Protein AF-A0A937B5C7-F1 (afdb_monomer)

Solvent-accessible surface area (backbone atoms only — not comparable to full-atom values): 21256 Å² total; per-residue (Å²): 144,82,76,69,64,62,59,53,51,53,53,52,55,58,64,66,63,62,61,90,69,73,54,65,64,43,77,50,73,50,78,43,57,7,37,46,96,74,21,44,64,7,34,42,47,63,47,83,43,60,65,45,78,67,74,47,40,44,30,28,30,52,49,101,84,48,77,37,84,72,47,59,55,84,55,50,66,62,29,49,62,31,42,37,34,40,41,38,35,30,70,83,75,50,72,42,72,55,72,48,76,34,42,62,33,78,52,85,63,60,71,46,75,48,77,59,88,49,96,82,64,38,27,35,45,39,54,47,61,87,87,77,68,82,62,47,40,46,36,24,43,79,80,73,46,76,49,94,61,70,50,67,48,54,65,79,31,67,63,42,48,33,38,39,39,39,37,40,103,88,41,79,51,76,49,84,44,72,43,66,78,69,71,70,55,69,51,79,50,79,45,78,61,87,69,98,56,93,92,64,94,74,47,50,43,50,66,53,81,54,63,98,62,97,77,89,82,85,84,87,83,82,90,82,89,88,87,88,85,81,83,87,84,79,81,54,77,62,60,76,83,56,55,72,69,46,69,78,62,89,64,86,83,76,87,76,82,82,79,77,72,77,66,62,52,43,79,74,49,67,40,59,68,64,26,70,45,55,36,35,37,35,35,38,27,75,51,72,48,75,37,47,39,36,34,22,43,85,87,68,49,76,78,46,75,49,81,42,81,43,55,57,42,77,42,79,46,78,47,80,40,76,91,53,79,64,43,58,34,34,42,36,38,42,45,96,85,68,51,77,46,76,44,83,42,37,36,92

pLDDT: mean 70.76, std 23.2, range [26.53, 97.94]

Structure (mmCIF, N/CA/C/O backbone):
data_AF-A0A937B5C7-F1
#
_entry.id   AF-A0A937B5C7-F1
#
loop_
_atom_site.group_PDB
_atom_site.id
_atom_site.type_symbol
_atom_site.label_atom_id
_atom_site.label_alt_id
_atom_site.label_comp_id
_atom_site.label_asym_id
_atom_site.label_entity_id
_atom_site.label_seq_id
_atom_site.pdbx_PDB_ins_code
_atom_site.Cartn_x
_atom_site.Cartn_y
_atom_site.Cartn_z
_atom_site.occupancy
_atom_site.B_iso_or_equiv
_atom_site.auth_seq_id
_atom_site.auth_comp_id
_atom_site.auth_asym_id
_atom_site.auth_atom_id
_atom_site.pdbx_PDB_model_num
ATOM 1 N N . MET A 1 1 ? 70.754 39.084 -28.722 1.00 49.34 1 MET A N 1
ATOM 2 C CA . MET A 1 1 ? 70.245 37.740 -28.374 1.00 49.34 1 MET A CA 1
ATOM 3 C C . MET A 1 1 ? 69.063 37.908 -27.424 1.00 49.34 1 MET A C 1
ATOM 5 O O . MET A 1 1 ? 69.194 37.591 -26.256 1.00 49.34 1 MET A O 1
ATOM 9 N N . GLU A 1 2 ? 67.939 38.467 -27.886 1.00 49.56 2 GLU A N 1
ATOM 10 C CA . GLU A 1 2 ? 66.859 38.856 -26.951 1.00 49.56 2 GLU A CA 1
ATOM 11 C C . GLU A 1 2 ? 65.429 38.732 -27.502 1.00 49.56 2 GLU A C 1
ATOM 13 O O . GLU A 1 2 ? 64.492 39.105 -26.817 1.00 49.56 2 GLU A O 1
ATOM 18 N N . ASN A 1 3 ? 65.222 38.142 -28.688 1.00 49.41 3 ASN A N 1
ATOM 19 C CA . ASN A 1 3 ? 63.877 38.028 -29.285 1.00 49.41 3 ASN A CA 1
ATOM 20 C C . ASN A 1 3 ? 63.331 36.597 -29.425 1.00 49.41 3 ASN A C 1
ATOM 22 O O . ASN A 1 3 ? 62.228 36.425 -29.932 1.00 49.41 3 ASN A O 1
ATOM 26 N N . ASN A 1 4 ? 64.039 35.569 -28.940 1.00 50.06 4 ASN A N 1
ATOM 27 C CA . ASN A 1 4 ? 63.565 34.177 -29.037 1.00 50.06 4 ASN A CA 1
ATOM 28 C C . ASN A 1 4 ? 62.840 33.659 -27.784 1.00 50.06 4 ASN A C 1
ATOM 30 O O . ASN A 1 4 ? 62.215 32.607 -27.852 1.00 50.06 4 ASN A O 1
ATOM 34 N N . ASN A 1 5 ? 62.859 34.391 -26.663 1.00 53.81 5 ASN A N 1
ATOM 35 C CA . ASN A 1 5 ? 62.214 33.936 -25.424 1.00 53.81 5 ASN A CA 1
ATOM 36 C C . ASN A 1 5 ? 60.747 34.354 -25.289 1.00 53.81 5 ASN A C 1
ATOM 38 O O . ASN A 1 5 ? 60.030 33.720 -24.521 1.00 53.81 5 ASN A O 1
ATOM 42 N N . GLN A 1 6 ? 60.281 35.363 -26.035 1.00 51.31 6 GLN A N 1
ATOM 43 C CA . GLN A 1 6 ? 58.884 35.805 -25.965 1.00 51.31 6 GLN A CA 1
ATOM 44 C C . GLN A 1 6 ? 57.968 34.848 -26.745 1.00 51.31 6 GLN A C 1
ATOM 46 O O . GLN A 1 6 ? 56.941 34.418 -26.236 1.00 51.31 6 GLN A O 1
ATOM 51 N N . TYR A 1 7 ? 58.388 34.395 -27.931 1.00 51.06 7 TYR A N 1
ATOM 52 C CA . TYR A 1 7 ? 57.615 33.428 -28.720 1.00 51.06 7 TYR A CA 1
ATOM 53 C C . TYR A 1 7 ? 57.583 32.032 -28.093 1.00 51.06 7 TYR A C 1
ATOM 55 O O . TYR A 1 7 ? 56.569 31.355 -28.195 1.00 51.06 7 TYR A O 1
ATOM 63 N N . PHE A 1 8 ? 58.642 31.616 -27.390 1.00 53.56 8 PHE A N 1
ATOM 64 C CA . PHE A 1 8 ? 58.679 30.308 -26.728 1.00 53.56 8 PHE A CA 1
ATOM 65 C C . PHE A 1 8 ? 57.771 30.255 -25.487 1.00 53.56 8 PHE A C 1
ATOM 67 O O . PHE A 1 8 ? 57.144 29.232 -25.226 1.00 53.56 8 PHE A O 1
ATOM 74 N N . THR A 1 9 ? 57.622 31.375 -24.765 1.00 51.59 9 THR A N 1
ATOM 75 C CA . THR A 1 9 ? 56.650 31.480 -23.664 1.00 51.59 9 THR A CA 1
ATOM 76 C C . THR A 1 9 ? 55.213 31.564 -24.171 1.00 51.59 9 THR A C 1
ATOM 78 O O . THR A 1 9 ? 54.366 30.896 -23.593 1.00 51.59 9 THR A O 1
ATOM 81 N N . TYR A 1 10 ? 54.928 32.265 -25.279 1.00 48.88 10 TYR A N 1
ATOM 82 C CA . TYR A 1 10 ? 53.588 32.254 -25.893 1.00 48.88 10 TYR A CA 1
ATOM 83 C C . TYR A 1 10 ? 53.212 30.890 -26.493 1.00 48.88 10 TYR A C 1
ATOM 85 O O . TYR A 1 10 ? 52.060 30.483 -26.384 1.00 48.88 10 TYR A O 1
ATOM 93 N N . PHE A 1 11 ? 54.166 30.153 -27.074 1.00 49.97 11 PHE A N 1
ATOM 94 C CA . PHE A 1 11 ? 53.903 28.830 -27.651 1.00 49.97 11 PHE A CA 1
ATOM 95 C C . PHE A 1 11 ? 53.654 27.767 -26.573 1.00 49.97 11 PHE A C 1
ATOM 97 O O . PHE A 1 11 ? 52.788 26.919 -26.745 1.00 49.97 11 PHE A O 1
ATOM 104 N N . ILE A 1 12 ? 54.342 27.847 -25.428 1.00 49.59 12 ILE A N 1
ATOM 105 C CA . ILE A 1 12 ? 54.095 26.959 -24.281 1.00 49.59 12 ILE A CA 1
ATOM 106 C C . ILE A 1 12 ? 52.815 27.36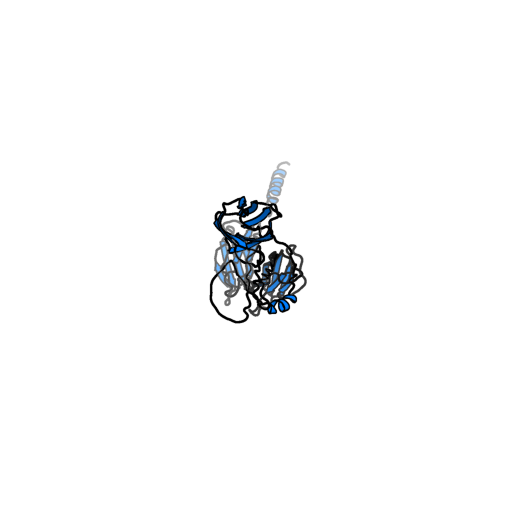6 -23.527 1.00 49.59 12 ILE A C 1
ATOM 108 O O . ILE A 1 12 ? 52.098 26.490 -23.057 1.00 49.59 12 ILE A O 1
ATOM 112 N N . PHE A 1 13 ? 52.443 28.652 -23.491 1.00 44.28 13 PHE A N 1
ATOM 113 C CA . PHE A 1 13 ? 51.146 29.077 -22.940 1.00 44.28 13 PHE A CA 1
ATOM 114 C C . PHE A 1 13 ? 49.952 28.677 -23.824 1.00 44.28 13 PHE A C 1
ATOM 116 O O . PHE A 1 13 ? 48.884 28.399 -23.293 1.00 44.28 13 PHE A O 1
ATOM 123 N N . LEU A 1 14 ? 50.125 28.595 -25.150 1.00 44.84 14 LEU A N 1
ATOM 124 C CA . LEU A 1 14 ? 49.105 28.094 -26.087 1.00 44.84 14 LEU A CA 1
ATOM 125 C C . LEU A 1 14 ? 49.025 26.559 -26.139 1.00 44.84 14 LEU A C 1
ATOM 127 O O . LEU A 1 14 ? 47.974 26.022 -26.483 1.00 44.84 14 LEU A O 1
ATOM 131 N N . LEU A 1 15 ? 50.092 25.846 -25.758 1.00 43.19 15 LEU A N 1
ATOM 132 C CA . LEU A 1 15 ? 50.095 24.378 -25.678 1.00 43.19 15 LEU A CA 1
ATOM 133 C C . LEU A 1 15 ? 49.587 23.832 -24.330 1.00 43.19 15 LEU A C 1
ATOM 135 O O . LEU A 1 15 ? 49.190 22.677 -24.269 1.00 43.19 15 LEU A O 1
ATOM 139 N N . PHE A 1 16 ? 49.544 24.656 -23.275 1.00 47.06 16 PHE A N 1
ATOM 140 C CA . PHE A 1 16 ?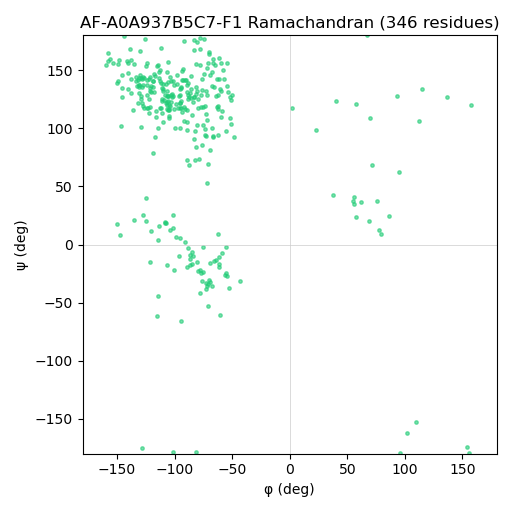 48.873 24.341 -21.999 1.00 47.06 16 PHE A CA 1
ATOM 141 C C . PHE A 1 16 ? 47.466 24.961 -21.874 1.00 47.06 16 PHE A C 1
ATOM 143 O O . PHE A 1 16 ? 46.830 24.844 -20.830 1.00 47.06 16 PHE A O 1
ATOM 150 N N . LEU A 1 17 ? 46.964 25.586 -22.946 1.00 41.16 17 LEU A N 1
ATOM 151 C CA . LEU A 1 17 ? 45.560 25.993 -23.110 1.00 41.16 17 LEU A CA 1
ATOM 152 C C . LEU A 1 17 ? 44.782 25.064 -24.055 1.00 41.16 17 LEU A C 1
ATOM 154 O O . LEU A 1 17 ? 43.654 25.371 -24.420 1.00 41.16 17 LEU A O 1
ATOM 158 N N . HIS A 1 18 ? 45.341 23.900 -24.393 1.00 49.50 18 HIS A N 1
ATOM 159 C CA . HIS A 1 18 ? 44.501 22.718 -24.567 1.00 49.50 18 HIS A CA 1
ATOM 160 C C . HIS A 1 18 ? 44.188 22.205 -23.161 1.00 49.50 18 HIS A C 1
ATOM 162 O O . HIS A 1 18 ? 44.775 21.233 -22.693 1.00 49.50 18 HIS A O 1
ATOM 168 N N . LEU A 1 19 ? 43.302 22.919 -22.452 1.00 45.44 19 LEU A N 1
ATOM 169 C CA . LEU A 1 19 ? 42.488 22.232 -21.461 1.00 45.44 19 LEU A CA 1
ATOM 170 C C . LEU A 1 19 ? 41.888 21.029 -22.191 1.00 45.44 19 LEU A C 1
ATOM 172 O O . LEU A 1 19 ? 41.323 21.203 -23.272 1.00 45.44 19 LEU A O 1
ATOM 176 N N . ASP A 1 20 ? 42.031 19.845 -21.605 1.00 53.34 20 ASP A N 1
ATOM 177 C CA . ASP A 1 20 ? 41.118 18.732 -21.834 1.00 53.34 20 ASP A CA 1
ATOM 178 C C . ASP A 1 20 ? 39.688 19.265 -21.687 1.00 53.34 20 ASP A C 1
ATOM 180 O O . ASP A 1 20 ? 39.149 19.379 -20.588 1.00 53.34 20 ASP A O 1
ATOM 184 N N . LEU A 1 21 ? 39.107 19.685 -22.804 1.00 47.59 21 LEU A N 1
ATOM 185 C CA . LEU A 1 21 ? 37.720 20.097 -22.913 1.00 47.59 21 LEU A CA 1
ATOM 186 C C . LEU A 1 21 ? 37.047 19.272 -24.009 1.00 47.59 21 LEU A C 1
ATOM 188 O O . LEU A 1 21 ? 36.225 19.779 -24.760 1.00 47.59 21 LEU A O 1
ATOM 192 N N . SER A 1 22 ? 37.362 17.976 -24.090 1.00 52.97 22 SER A N 1
ATOM 193 C CA . SER A 1 22 ? 36.261 17.054 -24.332 1.00 52.97 22 SER A CA 1
ATOM 194 C C . SER A 1 22 ? 35.499 17.016 -23.013 1.00 52.97 22 SER A C 1
ATOM 196 O O . SER A 1 22 ? 35.879 16.288 -22.094 1.00 52.97 22 SER A O 1
ATOM 198 N N . ALA A 1 23 ? 34.476 17.862 -22.873 1.00 54.00 23 ALA A N 1
ATOM 199 C CA . ALA A 1 23 ? 33.384 17.508 -21.984 1.00 54.00 23 ALA A CA 1
ATOM 200 C C . ALA A 1 23 ? 32.915 16.149 -22.507 1.00 54.00 23 ALA A C 1
ATOM 202 O O . ALA A 1 23 ? 32.336 16.082 -23.582 1.00 54.00 23 ALA A O 1
ATOM 203 N N . GLN A 1 24 ? 33.374 15.070 -21.876 1.00 61.34 24 GLN A N 1
ATOM 204 C CA . GLN A 1 24 ? 33.015 13.732 -22.297 1.00 61.34 24 GLN A CA 1
ATOM 205 C C . GLN A 1 24 ? 31.508 13.643 -22.122 1.00 61.34 24 GLN A C 1
ATOM 207 O O . GLN A 1 24 ? 31.030 13.809 -21.001 1.00 61.34 24 GLN A O 1
ATOM 212 N N . ASP A 1 25 ? 30.798 13.456 -23.230 1.00 70.56 25 ASP A N 1
ATOM 213 C CA . ASP A 1 25 ? 29.357 13.265 -23.212 1.00 70.56 25 ASP A CA 1
ATOM 214 C C . ASP A 1 25 ? 29.070 12.036 -22.354 1.00 70.56 25 ASP A C 1
ATOM 216 O O . ASP A 1 25 ? 29.503 10.924 -22.670 1.00 70.56 25 ASP A O 1
ATOM 220 N N . ASP A 1 26 ? 28.400 12.265 -21.234 1.00 84.12 26 ASP A N 1
ATOM 221 C CA . ASP A 1 26 ? 27.965 11.228 -20.314 1.00 84.12 26 ASP A CA 1
ATOM 222 C C . ASP A 1 26 ? 26.445 11.255 -20.232 1.00 84.12 26 ASP A C 1
ATOM 224 O O . ASP A 1 26 ? 25.813 12.319 -20.238 1.00 84.12 26 ASP A O 1
ATOM 228 N N . LEU A 1 27 ? 25.855 10.069 -20.166 1.00 88.44 27 LEU A N 1
ATOM 229 C CA . LEU A 1 27 ? 24.417 9.900 -20.165 1.00 88.44 27 LEU A CA 1
ATOM 230 C C . LEU A 1 27 ? 24.011 9.109 -18.932 1.00 88.44 27 LEU A C 1
ATOM 232 O O . LEU A 1 27 ? 24.368 7.946 -18.756 1.00 88.44 27 LEU A O 1
ATOM 236 N N . THR A 1 28 ? 23.221 9.745 -18.076 1.00 89.81 28 THR A N 1
ATOM 237 C CA . THR A 1 28 ? 22.614 9.076 -16.926 1.00 89.81 28 THR A CA 1
ATOM 238 C C . THR A 1 28 ? 21.138 8.864 -17.196 1.00 89.81 28 THR A C 1
ATOM 240 O O . THR A 1 28 ? 20.488 9.763 -17.722 1.00 89.81 28 THR A O 1
ATOM 243 N N . GLY A 1 29 ? 20.605 7.704 -16.815 1.00 88.44 29 GLY A N 1
ATOM 244 C CA . GLY A 1 29 ? 19.192 7.383 -16.992 1.00 88.44 29 GLY A CA 1
ATOM 245 C C . GLY A 1 29 ? 18.571 6.788 -15.736 1.00 88.44 29 GLY A C 1
ATOM 246 O O . GLY A 1 29 ? 19.192 5.972 -15.047 1.00 88.44 29 GLY A O 1
ATOM 247 N N . ILE A 1 30 ? 17.333 7.184 -15.452 1.00 89.94 30 ILE A N 1
ATOM 248 C CA . ILE A 1 30 ? 16.469 6.599 -14.430 1.00 89.94 30 ILE A CA 1
ATOM 249 C C . ILE A 1 30 ? 15.405 5.768 -15.144 1.00 89.94 30 ILE A C 1
ATOM 251 O O . ILE A 1 30 ? 14.655 6.271 -15.976 1.00 89.94 30 ILE A O 1
ATOM 255 N N . VAL A 1 31 ? 15.327 4.483 -14.797 1.00 91.06 31 VAL A N 1
ATOM 256 C CA . VAL A 1 31 ? 14.371 3.541 -15.394 1.00 91.06 31 VAL A CA 1
ATOM 257 C C . VAL A 1 31 ? 13.253 3.245 -14.408 1.00 91.06 31 VAL A C 1
ATOM 259 O O . VAL A 1 31 ? 13.506 2.804 -13.283 1.00 91.06 31 VAL A O 1
ATOM 262 N N . ILE A 1 32 ? 12.014 3.406 -14.859 1.00 89.19 32 ILE A N 1
ATOM 263 C CA . ILE A 1 32 ? 10.820 2.912 -14.179 1.00 89.19 32 ILE A CA 1
ATOM 264 C C . ILE A 1 32 ? 10.301 1.713 -14.974 1.00 89.19 32 ILE A C 1
ATOM 266 O O . ILE A 1 32 ? 9.928 1.829 -16.140 1.00 89.19 32 ILE A O 1
ATOM 270 N N . ASN A 1 33 ? 10.301 0.537 -14.345 1.00 89.12 33 ASN A N 1
ATOM 271 C CA . ASN A 1 33 ? 9.795 -0.687 -14.967 1.00 89.12 33 ASN A CA 1
ATOM 272 C C . ASN A 1 33 ? 8.281 -0.616 -15.189 1.00 89.12 33 ASN A C 1
ATOM 274 O O . ASN A 1 33 ? 7.556 -0.029 -14.387 1.00 89.12 33 ASN A O 1
ATOM 278 N N . ALA A 1 34 ? 7.814 -1.279 -16.244 1.00 88.50 34 ALA A N 1
ATOM 279 C CA . ALA A 1 34 ? 6.395 -1.427 -16.513 1.00 88.50 34 ALA A CA 1
ATOM 280 C C . ALA A 1 34 ? 5.738 -2.388 -15.509 1.00 88.50 34 ALA A C 1
ATOM 282 O O . ALA A 1 34 ? 6.395 -3.266 -14.938 1.00 88.50 34 ALA A O 1
ATOM 283 N N . THR A 1 35 ? 4.428 -2.253 -15.324 1.00 85.06 35 THR A N 1
ATOM 284 C CA . THR A 1 35 ? 3.628 -3.077 -14.420 1.00 85.06 35 THR A CA 1
ATOM 285 C C . THR A 1 35 ? 2.654 -3.984 -15.169 1.00 85.06 35 THR A C 1
ATOM 287 O O . THR A 1 35 ? 1.991 -3.572 -16.123 1.00 85.06 35 THR A O 1
ATOM 290 N N . GLU A 1 36 ? 2.529 -5.225 -14.704 1.00 79.94 36 GLU A N 1
ATOM 291 C CA . GLU A 1 36 ? 1.450 -6.153 -15.073 1.00 79.94 36 GLU A CA 1
ATOM 292 C C . GLU A 1 36 ? 0.057 -5.520 -14.830 1.00 79.94 36 GLU A C 1
ATOM 294 O O . GLU A 1 36 ? -0.065 -4.630 -13.986 1.00 79.94 36 GLU A O 1
ATOM 299 N N . PRO A 1 37 ? -1.011 -5.973 -15.521 1.00 76.25 37 PRO A N 1
ATOM 300 C CA . PRO A 1 37 ? -1.043 -7.102 -16.459 1.00 76.25 37 PRO A CA 1
ATOM 301 C C . PRO A 1 37 ? -0.665 -6.747 -17.906 1.00 76.25 37 PRO A C 1
ATOM 303 O O . PRO A 1 37 ? -0.587 -7.628 -18.759 1.00 76.25 37 PRO A O 1
ATOM 306 N N . TYR A 1 38 ? -0.520 -5.458 -18.220 1.00 83.81 38 TYR A N 1
ATOM 307 C CA . TYR A 1 38 ? -0.352 -4.993 -19.604 1.00 83.81 38 TYR A CA 1
ATOM 308 C C . TYR A 1 38 ? 1.101 -4.690 -19.967 1.00 83.81 38 TYR A C 1
ATOM 310 O O . TYR A 1 38 ? 1.451 -4.762 -21.147 1.00 83.81 38 TYR A O 1
ATOM 318 N N . CYS A 1 39 ? 1.950 -4.434 -18.965 1.00 88.31 39 CYS A N 1
ATOM 319 C CA . CYS A 1 39 ? 3.378 -4.211 -19.143 1.00 88.31 39 CYS A CA 1
ATOM 320 C C . CYS A 1 39 ? 3.688 -3.078 -20.131 1.00 88.31 39 CYS A C 1
ATOM 322 O O . CYS A 1 39 ? 4.574 -3.253 -20.957 1.00 88.31 39 CYS A O 1
ATOM 324 N N . ASP A 1 40 ? 2.958 -1.963 -20.103 1.00 92.12 40 ASP A N 1
ATOM 325 C CA . ASP A 1 40 ? 3.030 -0.892 -21.113 1.00 92.12 40 ASP A CA 1
ATOM 326 C C . ASP A 1 40 ? 3.068 0.530 -20.527 1.00 92.12 40 ASP A C 1
ATOM 328 O O . ASP A 1 40 ? 2.761 1.501 -21.208 1.00 92.12 40 ASP A O 1
ATOM 332 N N . ASN A 1 41 ? 3.464 0.665 -19.263 1.00 90.25 41 ASN A N 1
ATOM 333 C CA . ASN A 1 41 ? 3.534 1.935 -18.536 1.00 90.25 41 ASN A CA 1
ATOM 334 C C . ASN A 1 41 ? 4.925 2.214 -17.934 1.00 90.25 41 ASN A C 1
ATOM 336 O O . ASN A 1 41 ? 5.033 2.982 -16.978 1.00 90.25 41 ASN A O 1
ATOM 340 N N . GLY A 1 42 ? 5.978 1.567 -18.444 1.00 92.56 42 GLY A N 1
ATOM 341 C CA . GLY A 1 42 ? 7.350 1.883 -18.046 1.00 92.56 42 GLY A CA 1
ATOM 342 C C . GLY A 1 42 ? 7.795 3.245 -18.586 1.00 92.56 42 GLY A C 1
ATOM 343 O O . GLY A 1 42 ? 7.169 3.792 -19.494 1.00 92.56 42 GLY A O 1
ATOM 344 N N . SER A 1 43 ? 8.896 3.777 -18.062 1.00 95.56 43 SER A N 1
ATOM 345 C CA . SER A 1 43 ? 9.500 5.014 -18.565 1.00 95.56 43 SER A CA 1
ATOM 346 C C . SER A 1 43 ? 11.016 5.023 -18.390 1.00 95.56 43 SER A C 1
ATOM 348 O O . SER A 1 43 ? 11.562 4.342 -17.516 1.00 95.56 43 SER A O 1
ATOM 350 N N . ILE A 1 44 ? 11.694 5.802 -19.227 1.00 96.81 44 ILE A N 1
ATOM 351 C CA . ILE A 1 44 ? 13.112 6.125 -19.100 1.00 96.81 44 ILE A CA 1
ATOM 352 C C . ILE A 1 44 ? 13.238 7.648 -19.167 1.00 96.81 44 ILE A C 1
ATOM 354 O O . ILE A 1 44 ? 12.807 8.266 -20.139 1.00 96.81 44 ILE A O 1
ATOM 358 N N . ASP A 1 45 ? 13.811 8.214 -18.111 1.00 97.19 45 ASP A N 1
ATOM 359 C CA . ASP A 1 45 ? 14.146 9.634 -17.960 1.00 97.19 45 ASP A CA 1
ATOM 360 C C . ASP A 1 45 ? 15.671 9.750 -18.058 1.00 97.19 45 ASP A C 1
ATOM 362 O O . ASP A 1 45 ? 16.381 9.052 -17.320 1.00 97.19 45 ASP A O 1
ATOM 366 N N . ILE A 1 46 ? 16.172 10.537 -19.011 1.00 96.56 46 ILE A N 1
ATOM 367 C CA . ILE A 1 46 ? 17.612 10.688 -19.250 1.00 96.56 46 ILE A CA 1
ATOM 368 C C . ILE A 1 46 ? 18.080 12.108 -18.952 1.00 96.56 46 ILE A C 1
ATOM 370 O O . ILE A 1 46 ? 17.357 13.087 -19.051 1.00 96.56 46 ILE A O 1
ATOM 374 N N . THR A 1 47 ? 19.357 12.237 -18.614 1.00 94.25 47 THR A N 1
ATOM 375 C CA . THR A 1 47 ? 20.017 13.536 -18.496 1.00 94.25 47 THR A CA 1
ATOM 376 C C . THR A 1 47 ? 21.337 13.489 -19.242 1.00 94.25 47 THR A C 1
ATOM 378 O O . THR A 1 47 ? 22.201 12.662 -18.935 1.00 94.25 47 THR A O 1
ATOM 381 N N . VAL A 1 48 ? 21.488 14.392 -20.209 1.00 93.31 48 VAL A N 1
ATOM 382 C CA . VAL A 1 48 ? 22.726 14.581 -20.971 1.00 93.31 48 VAL A CA 1
ATOM 383 C C . VAL A 1 48 ? 23.666 15.497 -20.187 1.00 93.31 48 VAL A C 1
ATOM 385 O O . VAL A 1 48 ? 23.318 16.635 -19.870 1.00 93.31 48 VAL A O 1
ATOM 388 N N . ASN A 1 49 ? 24.873 15.019 -19.887 1.00 89.62 49 ASN A N 1
ATOM 389 C CA . ASN A 1 49 ? 25.921 15.803 -19.240 1.00 89.62 49 ASN A CA 1
ATOM 390 C C . ASN A 1 49 ? 27.081 16.019 -20.223 1.00 89.62 49 ASN A C 1
ATOM 392 O O . ASN A 1 49 ? 27.737 15.064 -20.623 1.00 89.62 49 ASN A O 1
ATOM 396 N N . GLY A 1 50 ? 27.366 17.274 -20.582 1.00 87.31 50 GLY A N 1
ATOM 397 C CA . GLY A 1 50 ? 28.419 17.611 -21.552 1.00 87.31 50 GLY A CA 1
ATOM 398 C C . GLY A 1 50 ? 27.877 17.937 -22.947 1.00 8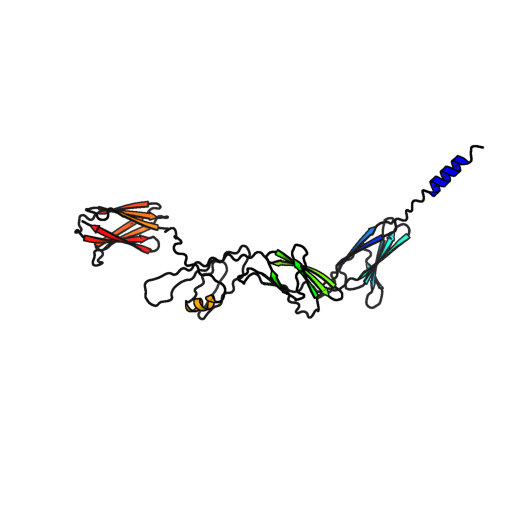7.31 50 GLY A C 1
ATOM 399 O O . GLY A 1 50 ? 26.705 18.276 -23.089 1.00 87.31 50 GLY A O 1
ATOM 400 N N . GLY A 1 51 ? 28.740 17.891 -23.961 1.00 85.25 51 GLY A N 1
ATOM 401 C CA . GLY A 1 51 ? 28.381 18.151 -25.358 1.00 85.25 51 GLY A CA 1
ATOM 402 C C . GLY A 1 51 ? 27.974 19.587 -25.679 1.00 85.25 51 GLY A C 1
ATOM 403 O O . GLY A 1 51 ? 27.950 20.479 -24.822 1.00 85.25 51 GLY A O 1
ATOM 404 N N . TYR A 1 52 ? 27.650 19.813 -26.950 1.00 87.25 52 TYR A N 1
ATOM 405 C CA . TYR A 1 52 ? 27.232 21.111 -27.471 1.00 87.25 52 TYR A CA 1
ATOM 406 C C . TYR A 1 52 ? 25.786 21.066 -27.992 1.00 87.25 52 TYR A C 1
ATOM 408 O O . TYR A 1 52 ? 25.533 20.467 -29.039 1.00 87.25 52 TYR A O 1
ATOM 416 N N . PRO A 1 53 ? 24.821 21.716 -27.313 1.00 87.12 53 PRO A N 1
ATOM 417 C CA . PRO A 1 53 ? 23.443 21.764 -27.789 1.00 87.12 53 PRO A CA 1
ATOM 418 C C . PRO A 1 53 ? 23.320 22.574 -29.098 1.00 87.12 53 PRO A C 1
ATOM 420 O O . PRO A 1 53 ? 24.110 23.497 -29.317 1.00 87.12 53 PRO A O 1
ATOM 423 N N . PRO A 1 54 ? 22.277 22.335 -29.917 1.00 93.12 54 PRO A N 1
ATOM 424 C CA . PRO A 1 54 ? 21.130 21.459 -29.651 1.00 93.12 54 PRO A CA 1
ATOM 425 C C . PRO A 1 54 ? 21.453 19.962 -29.759 1.00 93.12 54 PRO A C 1
ATOM 427 O O . PRO A 1 54 ? 22.250 19.552 -30.595 1.00 93.12 54 PRO A O 1
ATOM 430 N N . TYR A 1 55 ? 20.784 19.147 -28.939 1.00 93.94 55 TYR A N 1
ATOM 431 C CA . TYR A 1 55 ? 20.867 17.687 -29.020 1.00 93.94 55 TYR A CA 1
ATOM 432 C C . TYR A 1 55 ? 19.752 17.118 -29.898 1.00 93.94 55 TYR A C 1
ATOM 434 O O . TYR A 1 55 ? 18.649 17.668 -29.972 1.00 93.94 55 TYR A O 1
ATOM 442 N N . SER A 1 56 ? 20.036 15.984 -30.527 1.00 95.69 56 SER A N 1
ATOM 443 C CA . SER A 1 56 ? 19.054 15.141 -31.204 1.00 95.69 56 SER A CA 1
ATOM 444 C C . SER A 1 56 ? 19.081 13.732 -30.624 1.00 95.69 56 SER A C 1
ATOM 446 O O . SER A 1 56 ? 20.147 13.223 -30.278 1.00 95.69 56 SER A O 1
ATOM 448 N N . PHE A 1 57 ? 17.904 13.120 -30.511 1.00 97.25 57 PHE A N 1
ATOM 449 C CA . PHE A 1 57 ? 17.707 11.825 -29.869 1.00 97.25 57 PHE A CA 1
ATOM 450 C C . PHE A 1 57 ? 17.155 10.830 -30.882 1.00 97.25 57 PHE A C 1
ATOM 452 O O . PHE A 1 57 ? 16.220 11.139 -31.626 1.00 97.25 57 PHE A O 1
ATOM 459 N N . GLU A 1 58 ? 17.710 9.626 -30.886 1.00 97.56 58 GLU A N 1
ATOM 460 C CA . GLU A 1 58 ? 17.176 8.496 -31.634 1.00 97.56 58 GLU A CA 1
ATOM 461 C C . GLU A 1 58 ? 17.046 7.296 -30.704 1.00 97.56 58 GLU A C 1
ATOM 463 O O . GLU A 1 58 ? 18.021 6.615 -30.388 1.00 97.56 58 GLU A O 1
ATOM 468 N N . TRP A 1 59 ? 15.818 7.046 -30.256 1.00 97.75 59 TRP A N 1
ATOM 469 C CA . TRP A 1 59 ? 15.491 5.868 -29.473 1.00 97.75 59 TRP A CA 1
ATOM 470 C C . TRP A 1 59 ? 15.181 4.695 -30.386 1.00 97.75 59 TRP A C 1
ATOM 472 O O . TRP A 1 59 ? 14.373 4.790 -31.313 1.00 97.75 59 TRP A O 1
ATOM 482 N N . THR A 1 60 ? 15.761 3.552 -30.055 1.00 97.12 60 THR A N 1
ATOM 483 C CA . THR A 1 60 ? 15.427 2.254 -30.625 1.00 97.12 60 THR A CA 1
ATOM 484 C C . THR A 1 60 ? 15.048 1.279 -29.526 1.00 97.12 60 THR A C 1
ATOM 486 O O . THR A 1 60 ? 15.446 1.451 -28.376 1.00 97.12 60 THR A O 1
ATOM 489 N N . TYR A 1 61 ? 14.279 0.249 -29.865 1.00 95.31 61 TYR A N 1
ATOM 490 C CA . TYR A 1 61 ? 14.003 -0.852 -28.951 1.00 95.31 61 TYR A CA 1
ATOM 491 C C . TYR A 1 61 ? 14.164 -2.208 -29.632 1.00 95.31 61 TYR A C 1
ATOM 493 O O . TYR A 1 61 ? 13.809 -2.374 -30.806 1.00 95.31 61 TYR A O 1
ATOM 501 N N . ASP A 1 62 ? 14.665 -3.189 -28.886 1.00 90.31 62 ASP A N 1
ATOM 502 C CA . ASP A 1 62 ? 14.839 -4.562 -29.357 1.00 90.31 62 ASP A CA 1
ATOM 503 C C . ASP A 1 62 ? 13.522 -5.333 -29.257 1.00 90.31 62 ASP A C 1
ATOM 505 O O . ASP A 1 62 ? 13.247 -6.055 -28.299 1.00 90.31 62 ASP A O 1
ATOM 509 N N . GLY A 1 63 ? 12.680 -5.172 -30.277 1.00 75.19 63 GLY A N 1
ATOM 510 C CA . GLY A 1 63 ? 11.476 -5.978 -30.438 1.00 75.19 63 GLY A CA 1
ATOM 511 C C . GLY A 1 63 ? 11.771 -7.404 -30.924 1.00 75.19 63 GLY A C 1
ATOM 512 O O . GLY A 1 63 ? 12.885 -7.756 -31.308 1.00 75.19 63 GLY A O 1
ATOM 513 N N . SER A 1 64 ? 10.725 -8.227 -31.035 1.00 73.94 64 SER A N 1
ATOM 514 C CA . SER A 1 64 ? 10.800 -9.630 -31.493 1.00 73.94 64 SER A CA 1
ATOM 515 C C . SER A 1 64 ? 11.371 -9.849 -32.906 1.00 73.94 64 SER A C 1
ATOM 517 O O . SER A 1 64 ? 11.586 -10.987 -33.318 1.00 73.94 64 SER A O 1
ATOM 519 N N . SER A 1 65 ? 11.612 -8.778 -33.662 1.00 83.31 65 SER A N 1
ATOM 520 C CA . SER A 1 65 ? 12.161 -8.811 -35.018 1.00 83.31 65 SER A CA 1
ATOM 521 C C . SER A 1 65 ? 13.388 -7.900 -35.187 1.00 83.31 65 SER A C 1
ATOM 523 O O . SER A 1 65 ? 13.630 -7.435 -36.299 1.00 83.31 65 SER A O 1
ATOM 525 N N . GLY A 1 66 ? 14.117 -7.618 -34.100 1.00 81.12 66 GLY A N 1
ATOM 526 C CA . GLY A 1 66 ? 15.312 -6.764 -34.076 1.00 81.12 66 GLY A CA 1
ATOM 527 C C . GLY A 1 66 ? 15.047 -5.300 -33.686 1.00 81.12 66 GLY A C 1
ATOM 528 O O . GLY A 1 66 ? 13.887 -4.948 -33.432 1.00 81.12 66 GLY A O 1
ATOM 529 N N . PRO A 1 67 ? 16.106 -4.462 -33.661 1.00 89.56 67 PRO A N 1
ATOM 530 C CA . PRO A 1 67 ? 16.024 -3.057 -33.269 1.00 89.56 67 PRO A CA 1
ATOM 531 C C . PRO A 1 67 ? 15.074 -2.279 -34.183 1.00 89.56 67 PRO A C 1
ATOM 533 O O . PRO A 1 67 ? 15.156 -2.374 -35.412 1.00 89.56 67 PRO A O 1
ATOM 536 N N . LYS A 1 68 ? 14.167 -1.498 -33.595 1.00 93.69 68 LYS A N 1
ATOM 537 C CA . LYS A 1 68 ? 13.233 -0.618 -34.313 1.00 93.69 68 LYS A CA 1
ATOM 538 C C . LYS A 1 68 ? 13.286 0.782 -33.742 1.00 93.69 68 LYS A C 1
ATOM 540 O O . LYS A 1 68 ? 13.369 0.925 -32.529 1.00 93.69 68 LYS A O 1
ATOM 545 N N . TYR A 1 69 ? 13.157 1.784 -34.609 1.00 94.81 69 TYR A N 1
ATOM 546 C CA . TYR A 1 69 ? 12.935 3.164 -34.187 1.00 94.81 69 TYR A CA 1
ATOM 547 C C . TYR A 1 69 ? 11.707 3.258 -33.269 1.00 94.81 69 TYR A C 1
ATOM 549 O O . TYR A 1 69 ? 10.672 2.644 -33.549 1.00 94.81 69 TYR A O 1
ATOM 557 N N . TYR A 1 70 ? 11.843 4.030 -32.195 1.00 95.00 70 TYR A N 1
ATOM 558 C CA . TYR A 1 70 ? 10.806 4.287 -31.203 1.00 95.00 70 TYR A CA 1
ATOM 559 C C . TYR A 1 70 ? 10.390 5.761 -31.189 1.00 95.00 70 TYR A C 1
ATOM 561 O O . TYR A 1 70 ? 9.232 6.073 -31.458 1.00 95.00 70 TYR A O 1
ATOM 569 N N . SER A 1 71 ? 11.325 6.664 -30.883 1.00 97.25 71 SER A N 1
ATOM 570 C CA . SER A 1 71 ? 11.035 8.076 -30.614 1.00 97.25 71 SER A CA 1
ATOM 571 C C . SER A 1 71 ? 12.266 8.960 -30.831 1.00 97.25 71 SER A C 1
ATOM 573 O O . SER A 1 71 ? 13.393 8.472 -30.900 1.00 97.25 71 SER A O 1
ATOM 575 N N . SER A 1 72 ? 12.040 10.270 -30.922 1.00 97.12 72 SER A N 1
ATOM 576 C CA . SER A 1 72 ? 13.073 11.314 -30.909 1.00 97.12 72 SER A CA 1
ATOM 577 C C . SER A 1 72 ? 12.908 12.310 -29.756 1.00 97.12 72 SER A C 1
ATOM 579 O O . SER A 1 72 ? 13.504 13.386 -29.783 1.00 97.12 72 SER A O 1
ATOM 581 N N . SER A 1 73 ? 12.047 12.000 -28.787 1.00 97.81 73 SER A N 1
ATOM 582 C CA . SER A 1 73 ? 11.972 12.736 -27.522 1.00 97.81 73 SER A CA 1
ATOM 583 C C . SER A 1 73 ? 13.199 12.431 -26.660 1.00 97.81 73 SER A C 1
ATOM 585 O O . SER A 1 73 ? 13.766 11.346 -26.776 1.00 97.81 73 SER A O 1
ATOM 587 N N . GLU A 1 74 ? 13.592 13.375 -25.804 1.00 96.38 74 GLU A N 1
ATOM 588 C CA . GLU A 1 74 ? 14.632 13.158 -24.786 1.00 96.38 74 GLU A CA 1
ATOM 589 C C . GLU A 1 74 ? 14.192 12.037 -23.836 1.00 96.38 74 GLU A C 1
ATOM 591 O O . GLU A 1 74 ? 14.778 10.955 -23.850 1.00 96.38 74 GLU A O 1
ATOM 596 N N . ASP A 1 75 ? 13.066 12.244 -23.154 1.00 97.94 75 ASP A N 1
ATOM 597 C CA . ASP A 1 75 ? 12.438 11.250 -22.284 1.00 97.94 75 ASP A CA 1
ATOM 598 C C . ASP A 1 75 ? 11.379 10.430 -23.020 1.00 97.94 75 ASP A C 1
ATOM 600 O O . ASP A 1 75 ? 10.696 10.919 -23.932 1.00 97.94 75 ASP A O 1
ATOM 604 N N . ILE A 1 76 ? 11.217 9.175 -22.599 1.00 97.81 76 ILE A N 1
ATOM 605 C CA . ILE A 1 76 ? 10.246 8.250 -23.183 1.00 97.81 76 ILE A CA 1
ATOM 606 C C . ILE A 1 76 ? 9.431 7.521 -22.110 1.00 97.81 76 ILE A C 1
ATOM 608 O O . ILE A 1 76 ? 9.958 7.028 -21.114 1.00 97.81 76 ILE A O 1
ATOM 612 N N . ASP A 1 77 ? 8.126 7.424 -22.335 1.00 96.88 77 ASP A N 1
ATOM 613 C CA . ASP A 1 77 ? 7.150 6.758 -21.475 1.00 96.88 77 ASP A CA 1
ATOM 614 C C . ASP A 1 77 ? 6.291 5.762 -22.276 1.00 96.88 77 ASP A C 1
ATOM 616 O O . ASP A 1 77 ? 6.575 5.470 -23.444 1.00 96.88 77 ASP A O 1
ATOM 620 N N . GLU A 1 78 ? 5.300 5.163 -21.606 1.00 94.94 78 GLU A N 1
ATOM 621 C CA . GLU A 1 78 ? 4.422 4.113 -22.152 1.00 94.94 78 GLU A CA 1
ATOM 622 C C . GLU A 1 78 ? 5.203 2.893 -22.689 1.00 94.94 78 GLU A C 1
ATOM 624 O O . GLU A 1 78 ? 4.849 2.241 -23.677 1.00 94.94 78 GLU A O 1
ATOM 629 N N . LEU A 1 79 ? 6.318 2.577 -22.021 1.00 94.38 79 LEU A N 1
ATOM 630 C CA . LEU A 1 79 ? 7.269 1.573 -22.476 1.00 94.38 79 LEU A CA 1
ATOM 631 C C . LEU A 1 79 ? 6.824 0.161 -22.120 1.00 94.38 79 LEU A C 1
ATOM 633 O O . LEU A 1 79 ? 6.474 -0.144 -20.977 1.00 94.38 79 LEU A O 1
ATOM 637 N N . ARG A 1 80 ? 6.952 -0.730 -23.106 1.00 92.62 80 ARG A N 1
ATOM 638 C CA . ARG A 1 80 ? 6.865 -2.181 -22.912 1.00 92.62 80 ARG A CA 1
ATOM 639 C C . ARG A 1 80 ? 8.169 -2.799 -22.447 1.00 92.62 80 ARG A C 1
ATOM 641 O O . ARG A 1 80 ? 9.212 -2.165 -22.557 1.00 92.62 80 ARG A O 1
ATOM 648 N N . ASN A 1 81 ? 8.123 -4.051 -21.994 1.00 90.12 81 ASN A N 1
ATOM 649 C CA . ASN A 1 81 ? 9.291 -4.800 -21.538 1.00 90.12 81 ASN A CA 1
ATOM 650 C C . ASN A 1 81 ? 10.261 -5.164 -22.681 1.00 90.12 81 ASN A C 1
ATOM 652 O O . ASN A 1 81 ? 10.255 -6.275 -23.210 1.00 90.12 81 ASN A O 1
ATOM 656 N N . TYR A 1 82 ? 11.100 -4.208 -23.058 1.00 92.88 82 TYR A N 1
ATOM 657 C CA . TYR A 1 82 ? 12.154 -4.361 -24.051 1.00 92.88 82 TYR A CA 1
ATOM 658 C C . TYR A 1 82 ? 13.420 -3.649 -23.585 1.00 92.88 82 TYR A C 1
ATOM 660 O O . TYR A 1 82 ? 13.407 -2.849 -22.646 1.00 92.88 82 TYR A O 1
ATOM 668 N N . ARG A 1 83 ? 14.519 -3.928 -24.283 1.00 93.50 83 ARG A N 1
ATOM 669 C CA . ARG A 1 83 ? 15.721 -3.108 -24.217 1.00 93.50 83 ARG A CA 1
ATOM 670 C C . ARG A 1 83 ? 15.521 -1.883 -25.096 1.00 93.50 83 ARG A C 1
ATOM 672 O O . ARG A 1 83 ? 15.228 -2.051 -26.277 1.00 93.50 83 ARG A O 1
ATOM 679 N N . TYR A 1 84 ? 15.688 -0.694 -24.534 1.00 96.38 84 TYR A N 1
ATOM 680 C CA . TYR A 1 84 ? 15.663 0.575 -25.255 1.00 96.38 84 TYR A CA 1
ATOM 681 C C . TYR A 1 84 ? 17.068 1.151 -25.280 1.00 96.38 84 TYR A C 1
ATOM 683 O O . TYR A 1 84 ? 17.724 1.207 -24.245 1.00 96.38 84 TYR A O 1
ATOM 691 N N . CYS A 1 85 ? 17.519 1.576 -26.451 1.00 96.19 85 CYS A N 1
ATOM 692 C CA . CYS A 1 85 ? 18.807 2.219 -26.645 1.00 96.19 85 CYS A CA 1
ATOM 693 C C . CYS A 1 85 ? 18.588 3.597 -27.255 1.00 96.19 85 CYS A C 1
ATOM 695 O O . CYS A 1 85 ? 17.857 3.708 -28.241 1.00 96.19 85 CYS A O 1
ATOM 697 N N . VAL A 1 86 ? 19.229 4.622 -26.703 1.00 97.12 86 VAL A N 1
ATOM 698 C CA . VAL A 1 86 ? 19.231 5.969 -27.281 1.00 97.12 86 VAL A CA 1
ATOM 699 C C . VAL A 1 86 ? 20.591 6.269 -27.867 1.00 97.12 86 VAL A C 1
ATOM 701 O O . VAL A 1 86 ? 21.613 5.985 -27.247 1.00 97.12 86 VAL A O 1
ATOM 704 N N . THR A 1 87 ? 20.599 6.880 -29.043 1.00 95.25 87 THR A N 1
ATOM 705 C CA . THR A 1 87 ? 21.759 7.600 -29.554 1.00 95.25 87 THR A CA 1
ATOM 706 C C . THR A 1 87 ? 21.468 9.088 -29.459 1.00 95.25 87 THR A C 1
ATOM 708 O O . THR A 1 87 ? 20.499 9.575 -30.042 1.00 95.25 87 THR A O 1
ATOM 711 N N . VAL A 1 88 ? 22.298 9.803 -28.703 1.00 95.38 88 VAL A N 1
ATOM 712 C CA . VAL A 1 88 ? 22.239 11.261 -28.585 1.00 95.38 88 VAL A CA 1
ATOM 713 C C . VAL A 1 88 ? 23.351 11.843 -29.442 1.00 95.38 88 VAL A C 1
ATOM 715 O O . VAL A 1 88 ? 24.501 11.430 -29.304 1.00 95.38 88 VAL A O 1
ATOM 718 N N . THR A 1 89 ? 23.008 12.774 -30.331 1.00 93.06 89 THR A N 1
ATOM 719 C CA . THR A 1 89 ? 23.969 13.491 -31.183 1.00 93.06 89 THR A CA 1
ATOM 720 C C . THR A 1 89 ? 23.929 14.981 -30.879 1.00 93.06 89 THR A C 1
ATOM 722 O O . THR A 1 89 ? 22.843 15.568 -30.849 1.00 93.06 89 THR A O 1
ATOM 725 N N . ASP A 1 90 ? 25.098 15.579 -30.671 1.00 91.69 90 ASP A N 1
ATOM 726 C CA . ASP A 1 90 ? 25.275 17.015 -30.437 1.00 91.69 90 ASP A CA 1
ATOM 727 C C . ASP A 1 90 ? 25.538 17.803 -31.746 1.00 91.69 90 ASP A C 1
ATOM 729 O O . ASP A 1 90 ? 25.671 17.222 -32.829 1.00 91.69 90 ASP A O 1
ATOM 733 N N . ASP A 1 91 ? 25.618 19.137 -31.673 1.00 89.31 91 ASP A N 1
ATOM 734 C CA . ASP A 1 91 ? 25.779 20.019 -32.848 1.00 89.31 91 ASP A CA 1
ATOM 735 C C . ASP A 1 91 ? 27.163 19.903 -33.527 1.00 89.31 91 ASP A C 1
ATOM 737 O O . ASP A 1 91 ? 27.347 20.310 -34.677 1.00 89.31 91 ASP A O 1
ATOM 741 N N . PHE A 1 92 ? 28.150 19.313 -32.843 1.00 87.31 92 PHE A N 1
ATOM 742 C CA . PHE A 1 92 ? 29.528 19.145 -33.316 1.00 87.31 92 PHE A CA 1
ATOM 743 C C . PHE A 1 92 ? 29.870 17.690 -33.681 1.00 87.31 92 PHE A C 1
ATOM 745 O O . PHE A 1 92 ? 31.046 17.361 -33.863 1.00 87.31 92 PHE A O 1
ATOM 752 N N . CYS A 1 93 ? 28.850 16.849 -33.899 1.00 73.31 93 CYS A N 1
ATOM 753 C CA . CYS A 1 93 ? 28.961 15.431 -34.273 1.00 73.31 93 CYS A CA 1
ATOM 754 C C . CYS A 1 93 ? 29.526 14.514 -33.171 1.00 73.31 93 CYS A C 1
ATOM 756 O O . CYS A 1 93 ? 29.993 13.412 -33.475 1.00 73.31 93 CYS A O 1
ATOM 758 N N . GLY A 1 94 ? 29.484 14.942 -31.909 1.00 84.06 94 GLY A N 1
ATOM 759 C CA . GLY A 1 94 ? 29.631 14.061 -30.757 1.00 84.06 94 GLY A CA 1
ATOM 760 C C . GLY A 1 94 ? 28.430 13.123 -30.663 1.00 84.06 94 GLY A C 1
ATOM 761 O O . GLY A 1 94 ? 27.292 13.540 -30.882 1.00 84.06 94 GLY A O 1
ATOM 762 N N . THR A 1 95 ? 28.683 11.842 -30.388 1.00 90.69 95 THR A N 1
ATOM 763 C CA . THR A 1 95 ? 27.625 10.850 -30.172 1.00 90.69 95 THR A CA 1
ATOM 764 C C . THR A 1 95 ? 27.888 10.064 -28.904 1.00 90.69 95 THR A C 1
ATOM 766 O O . THR A 1 95 ? 28.964 9.474 -28.761 1.00 90.69 95 THR A O 1
ATOM 769 N N . VAL A 1 96 ? 26.873 9.960 -28.054 1.00 92.75 96 VAL A N 1
ATOM 770 C CA . VAL A 1 96 ? 26.837 9.019 -26.932 1.00 92.75 96 VAL A CA 1
ATOM 771 C C . VAL A 1 96 ? 25.669 8.062 -27.130 1.00 92.75 96 VAL A C 1
ATOM 773 O O . VAL A 1 96 ? 24.656 8.403 -27.746 1.00 92.75 96 VAL A O 1
ATOM 776 N N . SER A 1 97 ? 25.822 6.815 -26.697 1.00 93.62 97 SER A N 1
ATOM 777 C CA . SER A 1 97 ? 24.740 5.837 -26.755 1.00 93.62 97 SER A CA 1
ATOM 778 C C . SER A 1 97 ? 24.719 4.986 -25.508 1.00 93.62 97 SER A C 1
ATOM 780 O O . SER A 1 97 ? 25.753 4.465 -25.105 1.00 93.62 97 SER A O 1
ATOM 782 N N . GLU A 1 98 ? 23.528 4.811 -24.952 1.00 95.38 98 GLU A N 1
ATOM 783 C CA . GLU A 1 98 ? 23.285 3.960 -23.793 1.00 95.38 98 GLU A CA 1
ATOM 784 C C . GLU A 1 98 ? 22.013 3.151 -23.987 1.00 95.38 98 GLU A C 1
ATOM 786 O O . GLU A 1 98 ? 21.140 3.506 -24.784 1.00 95.38 98 GLU A O 1
ATOM 791 N N . CYS A 1 99 ? 21.922 2.049 -23.247 1.00 94.50 99 CYS A N 1
ATOM 792 C CA . CYS A 1 99 ? 20.775 1.159 -23.291 1.00 94.50 99 CYS A CA 1
ATOM 793 C C . CYS A 1 99 ? 20.279 0.811 -21.892 1.00 94.50 99 CYS A C 1
ATOM 795 O O . CYS A 1 99 ? 21.067 0.475 -21.007 1.00 94.50 99 CYS A O 1
ATOM 797 N N . TRP A 1 100 ? 18.961 0.737 -21.750 1.00 95.00 100 TRP A N 1
ATOM 798 C CA . TRP A 1 100 ? 18.284 0.304 -20.538 1.00 95.00 100 TRP A CA 1
ATOM 799 C C . TRP A 1 100 ? 17.267 -0.789 -20.837 1.00 95.00 100 TRP A C 1
ATOM 801 O O . TRP A 1 100 ? 16.568 -0.759 -21.848 1.00 95.00 100 TRP A O 1
ATOM 811 N N . ASP A 1 101 ? 17.169 -1.756 -19.931 1.00 92.12 101 ASP A N 1
ATOM 812 C CA . ASP A 1 101 ? 16.160 -2.805 -20.001 1.00 92.12 101 ASP A CA 1
ATOM 813 C C . ASP A 1 101 ? 14.941 -2.384 -19.171 1.00 92.12 101 ASP A C 1
ATOM 815 O O . ASP A 1 101 ? 15.021 -2.289 -17.944 1.00 92.12 101 ASP A O 1
ATOM 819 N N . VAL A 1 102 ? 13.806 -2.162 -19.835 1.00 91.56 102 VAL A N 1
ATOM 820 C CA . VAL A 1 102 ? 12.509 -2.038 -19.163 1.00 91.56 102 VAL A CA 1
ATOM 821 C C . VAL A 1 102 ? 11.983 -3.443 -18.932 1.00 91.56 102 VAL A C 1
ATOM 823 O O . VAL A 1 102 ? 11.891 -4.256 -19.853 1.00 91.56 102 VAL A O 1
ATOM 826 N N . LYS A 1 103 ? 11.623 -3.743 -17.690 1.00 88.31 103 LYS A N 1
ATOM 827 C CA . LYS A 1 103 ? 11.079 -5.045 -17.300 1.00 88.31 103 LYS A CA 1
ATOM 828 C C . LYS A 1 103 ? 9.585 -4.939 -17.052 1.00 88.31 103 LYS A C 1
ATOM 830 O O . LYS A 1 103 ? 9.090 -3.857 -16.745 1.00 88.31 103 LYS A O 1
ATOM 835 N N . CYS A 1 104 ? 8.884 -6.066 -17.155 1.00 85.88 104 CYS A N 1
ATOM 836 C CA . CYS A 1 104 ? 7.529 -6.155 -16.631 1.00 85.88 104 CYS A CA 1
ATOM 837 C C . CYS A 1 104 ? 7.567 -6.732 -15.220 1.00 85.88 104 CYS A C 1
ATOM 839 O O . CYS A 1 104 ? 8.009 -7.862 -15.011 1.00 85.88 104 CYS A O 1
ATOM 841 N N . CYS A 1 105 ? 7.129 -5.938 -14.253 1.00 81.69 105 CYS A N 1
ATOM 842 C CA . CYS A 1 105 ? 7.050 -6.327 -12.857 1.00 81.69 105 CYS A CA 1
ATOM 843 C C . CYS A 1 105 ? 5.583 -6.404 -12.423 1.00 81.69 105 CYS A C 1
ATOM 845 O O . CYS A 1 105 ? 4.732 -5.696 -12.947 1.00 81.69 105 CYS A O 1
ATOM 847 N N . LEU A 1 106 ? 5.261 -7.265 -11.459 1.00 73.31 106 LEU A N 1
ATOM 848 C CA . LEU A 1 106 ? 3.894 -7.360 -10.953 1.00 73.31 106 LEU A CA 1
ATOM 849 C C . LEU A 1 106 ? 3.434 -6.026 -10.336 1.00 73.31 106 LEU A C 1
ATOM 851 O O . LEU A 1 106 ? 4.215 -5.361 -9.650 1.00 73.31 106 LEU A O 1
ATOM 855 N N . GLU A 1 107 ? 2.163 -5.668 -10.536 1.00 67.94 107 GLU A N 1
ATOM 856 C CA . GLU A 1 107 ? 1.516 -4.625 -9.735 1.00 67.94 107 GLU A CA 1
ATOM 857 C C . GLU A 1 107 ? 1.523 -5.022 -8.245 1.00 67.94 107 GLU A C 1
ATOM 859 O O . GLU A 1 107 ? 1.643 -6.192 -7.879 1.00 67.94 107 GLU A O 1
ATOM 864 N N . VAL A 1 108 ? 1.429 -4.041 -7.349 1.00 61.72 108 VAL A N 1
ATOM 865 C CA . VAL A 1 108 ? 1.452 -4.274 -5.901 1.00 61.72 108 VAL A CA 1
ATOM 866 C C . VAL A 1 108 ? 0.432 -5.365 -5.530 1.00 61.72 108 VAL A C 1
ATOM 868 O O . VAL A 1 108 ? -0.746 -5.217 -5.863 1.00 61.72 108 VAL A O 1
ATOM 871 N N . PRO A 1 109 ? 0.842 -6.455 -4.849 1.00 61.53 109 PRO A N 1
ATOM 872 C CA . PRO A 1 109 ? -0.081 -7.521 -4.487 1.00 61.53 109 PRO A CA 1
ATOM 873 C C . PRO A 1 109 ? -1.235 -6.987 -3.645 1.00 61.53 109 PRO A C 1
ATOM 875 O O . PRO A 1 109 ? -1.082 -6.024 -2.890 1.00 61.53 109 PRO A O 1
ATOM 878 N N . THR A 1 110 ? -2.398 -7.633 -3.755 1.00 56.94 110 THR A N 1
ATOM 879 C CA . THR A 1 110 ? -3.540 -7.264 -2.918 1.00 56.94 110 THR A CA 1
ATOM 880 C C . THR A 1 110 ? -3.173 -7.526 -1.460 1.00 56.94 110 THR A C 1
ATOM 882 O O . THR A 1 110 ? -2.843 -8.644 -1.058 1.00 56.94 110 THR A O 1
ATOM 885 N N . GLU A 1 111 ? -3.176 -6.468 -0.660 1.00 65.50 111 GLU A N 1
ATOM 886 C CA . GLU A 1 111 ? -2.773 -6.532 0.737 1.00 65.50 111 GLU A CA 1
ATOM 887 C C . GLU A 1 111 ? -3.969 -6.834 1.640 1.00 65.50 111 GLU A C 1
ATOM 889 O O . GLU A 1 111 ? -5.072 -6.310 1.464 1.00 65.50 111 GLU A O 1
ATOM 894 N N . ARG A 1 112 ? -3.741 -7.655 2.666 1.00 57.62 112 ARG A N 1
ATOM 895 C CA . ARG A 1 112 ? -4.653 -7.782 3.797 1.00 57.62 112 ARG A CA 1
ATOM 896 C C . ARG A 1 112 ? -3.926 -7.337 5.056 1.00 57.62 112 ARG A C 1
ATOM 898 O O . ARG A 1 112 ? -3.279 -8.121 5.750 1.00 57.62 112 ARG A O 1
ATOM 905 N N . ILE A 1 113 ? -4.079 -6.061 5.384 1.00 59.03 113 ILE A N 1
ATOM 906 C CA . ILE A 1 113 ? -3.638 -5.537 6.675 1.00 59.03 113 ILE A CA 1
ATOM 907 C C . ILE A 1 113 ? -4.653 -6.003 7.721 1.00 59.03 113 ILE A C 1
ATOM 909 O O . ILE A 1 113 ? -5.840 -5.690 7.621 1.00 59.03 113 ILE A O 1
ATOM 913 N N . ILE A 1 114 ? -4.206 -6.789 8.705 1.00 56.94 114 ILE A N 1
ATOM 914 C CA . ILE A 1 114 ? -5.052 -7.218 9.824 1.00 56.94 114 ILE A CA 1
ATOM 915 C C . ILE A 1 114 ? -4.729 -6.310 11.018 1.00 56.94 114 ILE A C 1
ATOM 917 O O . ILE A 1 114 ? -3.712 -6.518 11.687 1.00 56.94 114 ILE A O 1
ATOM 921 N N . PRO A 1 115 ? -5.564 -5.289 11.293 1.00 53.62 115 PRO A N 1
ATOM 922 C CA . PRO A 1 115 ? -5.420 -4.482 12.494 1.00 53.62 115 PRO A CA 1
ATOM 923 C C . PRO A 1 115 ? -5.771 -5.285 13.760 1.00 53.62 115 PRO A C 1
ATOM 925 O O . PRO A 1 115 ? -6.657 -6.134 13.746 1.00 53.62 115 PRO A O 1
ATOM 928 N N . TYR A 1 116 ? -5.049 -4.978 14.842 1.00 66.06 116 TYR A N 1
ATOM 929 C CA . TYR A 1 116 ? -5.224 -5.334 16.262 1.00 66.06 116 TYR A CA 1
ATOM 930 C C . TYR A 1 116 ? -6.395 -6.240 16.628 1.00 66.06 116 TYR A C 1
ATOM 932 O O . TYR A 1 116 ? -7.544 -5.813 16.563 1.00 66.06 116 TYR A O 1
ATOM 940 N N . CYS A 1 117 ? -6.094 -7.427 17.159 1.00 47.59 117 CYS A N 1
ATOM 941 C CA . CYS A 1 117 ? -7.081 -8.257 17.860 1.00 47.59 117 CYS A CA 1
ATOM 942 C C . CYS A 1 117 ? -6.471 -9.138 18.979 1.00 47.59 117 CYS A C 1
ATOM 944 O O . CYS A 1 117 ? -7.103 -10.119 19.363 1.00 47.59 117 CYS A O 1
ATOM 946 N N . ASN A 1 118 ? -5.258 -8.869 19.492 1.00 50.50 118 ASN A N 1
ATOM 947 C CA . ASN A 1 118 ? -4.620 -9.719 20.513 1.00 50.50 118 ASN A CA 1
ATOM 948 C C . ASN A 1 118 ? -4.211 -8.937 21.786 1.00 50.50 118 ASN A C 1
ATOM 950 O O . ASN A 1 118 ? -3.964 -7.734 21.713 1.00 50.50 118 ASN A O 1
ATOM 954 N N . PRO A 1 119 ? -4.127 -9.602 22.959 1.00 50.12 119 PRO A N 1
ATOM 955 C CA . PRO A 1 119 ? -3.841 -8.962 24.254 1.00 50.12 119 PRO A CA 1
ATOM 956 C C . PRO A 1 119 ? -2.452 -8.310 24.362 1.00 50.12 119 PRO A C 1
ATOM 958 O O . PRO A 1 119 ? -2.209 -7.538 25.283 1.00 50.12 119 PRO A O 1
ATOM 961 N N . GLU A 1 120 ? -1.545 -8.591 23.424 1.00 56.94 120 GLU A N 1
ATOM 962 C CA . GLU A 1 120 ? -0.214 -7.976 23.357 1.00 56.94 120 GLU A CA 1
ATOM 963 C C . GLU A 1 120 ? -0.198 -6.667 22.538 1.00 56.94 120 GLU A C 1
ATOM 965 O O . GLU A 1 120 ? 0.838 -6.009 22.473 1.00 56.94 120 GLU A O 1
ATOM 970 N N . ASN A 1 121 ? -1.330 -6.260 21.936 1.00 57.72 121 ASN A N 1
ATOM 971 C CA . ASN A 1 121 ? -1.452 -5.093 21.047 1.00 57.72 121 ASN A CA 1
ATOM 972 C C . ASN A 1 121 ? -0.474 -5.114 19.861 1.00 57.72 121 ASN A C 1
ATOM 974 O O . ASN A 1 121 ? 0.043 -4.072 19.450 1.00 57.72 121 ASN A O 1
ATOM 978 N N . LEU A 1 122 ? -0.223 -6.297 19.301 1.00 68.75 122 LEU A N 1
ATOM 979 C CA . LEU A 1 122 ? 0.681 -6.452 18.171 1.00 68.75 122 LEU A CA 1
ATOM 980 C C . LEU A 1 122 ? -0.096 -6.727 16.881 1.00 68.75 122 LEU A C 1
ATOM 982 O O . LEU A 1 122 ? -0.921 -7.640 16.816 1.00 68.75 122 LEU A O 1
ATOM 986 N N . GLY A 1 123 ? 0.185 -5.937 15.848 1.00 73.38 123 GLY A N 1
ATOM 987 C CA . GLY A 1 123 ? -0.396 -6.071 14.518 1.00 73.38 123 GLY A CA 1
ATOM 988 C C . GLY A 1 123 ? 0.277 -7.150 13.670 1.00 73.38 123 GLY A C 1
ATOM 989 O O . GLY A 1 123 ? 1.305 -7.736 14.035 1.00 73.38 123 GLY A O 1
ATOM 990 N N . SER A 1 124 ? -0.305 -7.390 12.498 1.00 78.88 124 SER A N 1
ATOM 991 C CA . SER A 1 124 ? 0.286 -8.235 11.461 1.00 78.88 124 SER A CA 1
ATOM 992 C C . SER A 1 124 ? -0.048 -7.712 10.073 1.00 78.88 124 SER A C 1
ATOM 994 O O . SER A 1 124 ? -1.160 -7.235 9.832 1.00 78.88 124 SER A O 1
ATOM 996 N N . ILE A 1 125 ? 0.891 -7.876 9.153 1.00 80.00 125 ILE A N 1
ATOM 997 C CA . ILE A 1 125 ? 0.683 -7.648 7.728 1.00 80.00 125 ILE A CA 1
ATOM 998 C C . ILE A 1 125 ? 0.671 -9.017 7.056 1.00 80.00 125 ILE A C 1
ATOM 1000 O O . ILE A 1 125 ? 1.575 -9.817 7.283 1.00 80.00 125 ILE A O 1
ATOM 1004 N N . SER A 1 126 ? -0.358 -9.290 6.254 1.00 79.75 126 SER A N 1
ATOM 1005 C CA . SER A 1 126 ? -0.450 -10.492 5.426 1.00 79.75 126 SER A CA 1
ATOM 1006 C C . SER A 1 126 ? -0.644 -10.074 3.976 1.00 79.75 126 SER A C 1
ATOM 1008 O O . SER A 1 126 ? -1.541 -9.291 3.662 1.00 79.75 126 SER A O 1
ATOM 1010 N N . LEU A 1 127 ? 0.179 -10.611 3.087 1.00 76.75 127 LEU A N 1
ATOM 1011 C CA . LEU A 1 127 ? 0.102 -10.370 1.654 1.00 76.75 127 LEU A CA 1
ATOM 1012 C C . LEU A 1 127 ? -0.576 -11.558 0.976 1.00 76.75 127 LEU A C 1
ATOM 1014 O O . LEU A 1 127 ? -0.327 -12.709 1.340 1.00 76.75 127 LEU A O 1
ATOM 1018 N N . ASP A 1 128 ? -1.424 -11.277 -0.008 1.00 73.38 128 ASP A N 1
ATOM 1019 C CA . ASP A 1 128 ? -1.980 -12.291 -0.895 1.00 73.38 128 ASP A CA 1
ATOM 1020 C C . ASP A 1 128 ? -1.283 -12.198 -2.261 1.00 73.38 128 ASP A C 1
ATOM 1022 O O . ASP A 1 128 ? -1.449 -11.228 -2.999 1.00 73.38 128 ASP A O 1
ATOM 1026 N N . LEU A 1 129 ? -0.468 -13.211 -2.576 1.00 71.12 129 LEU A N 1
ATOM 1027 C CA . LEU A 1 129 ? 0.258 -13.340 -3.846 1.00 71.12 129 LEU A CA 1
ATOM 1028 C C . LEU A 1 129 ? -0.428 -14.328 -4.815 1.00 71.12 129 LEU A C 1
ATOM 1030 O O . LEU A 1 129 ? 0.245 -14.924 -5.658 1.00 71.12 129 LEU A O 1
ATOM 1034 N N . SER A 1 130 ? -1.746 -14.544 -4.699 1.00 58.38 130 SER A N 1
ATOM 1035 C CA . SER A 1 130 ? -2.536 -15.572 -5.416 1.00 58.38 130 SER A CA 1
ATOM 1036 C C . SER A 1 130 ? -2.461 -15.577 -6.956 1.00 58.38 130 SER A C 1
ATOM 1038 O O . SER A 1 130 ? -2.998 -16.490 -7.581 1.00 58.38 130 SER A O 1
ATOM 1040 N N . GLY A 1 131 ? -1.729 -14.651 -7.579 1.00 57.50 131 GLY A N 1
ATOM 1041 C CA . GLY A 1 131 ? -1.388 -14.662 -9.006 1.00 57.50 131 GLY A CA 1
ATOM 1042 C C . GLY A 1 131 ? -0.303 -15.666 -9.438 1.00 57.50 131 GLY A C 1
ATOM 1043 O O . GLY A 1 131 ? -0.029 -15.761 -10.628 1.00 57.50 131 GLY A O 1
ATOM 1044 N N . GLY A 1 132 ? 0.308 -16.433 -8.523 1.00 51.72 132 GLY A N 1
ATOM 1045 C CA . GLY A 1 132 ? 1.241 -17.518 -8.884 1.00 51.72 132 GLY A CA 1
ATOM 1046 C C . GLY A 1 132 ? 2.704 -17.101 -9.091 1.00 51.72 132 GLY A C 1
ATOM 1047 O O . GLY A 1 132 ? 3.445 -17.792 -9.789 1.00 51.72 132 GLY A O 1
ATOM 1048 N N . TYR A 1 133 ? 3.140 -15.999 -8.478 1.00 62.50 133 TYR A N 1
ATOM 1049 C CA . TYR A 1 133 ? 4.496 -15.465 -8.629 1.00 62.50 133 TYR A CA 1
ATOM 1050 C C . TYR A 1 133 ? 5.406 -15.831 -7.445 1.00 62.50 133 TYR A C 1
ATOM 1052 O O . TYR A 1 133 ? 5.018 -15.711 -6.284 1.00 62.50 133 TYR A O 1
ATOM 1060 N N . ASN A 1 134 ? 6.651 -16.222 -7.739 1.00 70.12 134 ASN A N 1
ATOM 1061 C CA . ASN A 1 134 ? 7.674 -16.560 -6.743 1.00 70.12 134 ASN A CA 1
ATOM 1062 C C . ASN A 1 134 ? 8.485 -15.313 -6.342 1.00 70.12 134 ASN A C 1
ATOM 1064 O O . ASN A 1 134 ? 9.635 -15.163 -6.749 1.00 70.12 134 ASN A O 1
ATOM 1068 N N . TYR A 1 135 ? 7.889 -14.402 -5.569 1.00 76.44 135 TYR A N 1
ATOM 1069 C CA . TYR A 1 135 ? 8.633 -13.293 -4.958 1.00 76.44 135 TYR A CA 1
ATOM 1070 C C . TYR A 1 135 ? 9.183 -13.690 -3.586 1.00 76.44 135 TYR A C 1
ATOM 1072 O O . TYR A 1 135 ? 8.476 -14.262 -2.757 1.00 76.44 135 TYR A O 1
ATOM 1080 N N . TYR A 1 136 ? 10.430 -13.310 -3.325 1.00 81.00 136 TYR A N 1
ATOM 1081 C CA . TYR A 1 136 ? 10.992 -13.217 -1.986 1.00 81.00 136 TYR A CA 1
ATOM 1082 C C . TYR A 1 136 ? 10.668 -11.842 -1.412 1.00 81.00 136 TYR A C 1
ATOM 1084 O O . TYR A 1 136 ? 10.898 -10.828 -2.069 1.00 81.00 136 TYR A O 1
ATOM 1092 N N . VAL A 1 137 ? 10.142 -11.802 -0.190 1.00 84.50 137 VAL A N 1
ATOM 1093 C CA . VAL A 1 137 ? 9.821 -10.547 0.494 1.00 84.50 137 VAL A CA 1
ATOM 1094 C C . VAL A 1 137 ? 10.774 -10.368 1.665 1.00 84.50 137 VAL A C 1
ATOM 1096 O O . VAL A 1 137 ? 10.874 -11.243 2.526 1.00 84.50 137 VAL A O 1
ATOM 1099 N N . THR A 1 138 ? 11.469 -9.236 1.701 1.00 89.06 138 THR A N 1
ATOM 1100 C CA . THR A 1 138 ? 12.220 -8.790 2.876 1.00 89.06 138 THR A CA 1
ATOM 1101 C C . THR A 1 138 ? 11.539 -7.577 3.485 1.00 89.06 138 THR A C 1
ATOM 1103 O O . THR A 1 138 ? 11.056 -6.690 2.785 1.00 89.06 138 THR A O 1
ATOM 1106 N N . TRP A 1 139 ? 11.470 -7.554 4.810 1.00 90.94 139 TRP A N 1
ATOM 1107 C CA . TRP A 1 139 ? 10.743 -6.535 5.554 1.00 90.94 139 TRP A CA 1
ATOM 1108 C C . TRP A 1 139 ? 11.693 -5.669 6.363 1.00 90.94 139 TRP A C 1
ATOM 1110 O O . TRP A 1 139 ? 12.645 -6.173 6.956 1.00 90.94 139 TRP A O 1
ATOM 1120 N N . TYR A 1 140 ? 11.383 -4.383 6.445 1.00 92.25 140 TYR A N 1
ATOM 1121 C CA . TYR A 1 140 ? 12.103 -3.400 7.241 1.00 92.25 140 TYR A CA 1
ATOM 1122 C C . TYR A 1 140 ? 11.110 -2.603 8.085 1.00 92.25 140 TYR A C 1
ATOM 1124 O O . TYR A 1 140 ? 9.973 -2.366 7.670 1.00 92.25 140 TYR A O 1
ATOM 1132 N N . ASN A 1 141 ? 11.517 -2.205 9.287 1.00 90.44 141 ASN A N 1
ATOM 1133 C CA . ASN A 1 141 ? 10.755 -1.233 10.072 1.00 90.44 141 ASN A CA 1
ATOM 1134 C C . ASN A 1 141 ? 11.064 0.207 9.619 1.00 90.44 141 ASN A C 1
ATOM 1136 O O . ASN A 1 141 ? 11.878 0.432 8.728 1.00 90.44 141 ASN A O 1
ATOM 1140 N N . SER A 1 142 ? 10.458 1.191 10.280 1.00 89.06 142 SER A N 1
ATOM 1141 C CA . SER A 1 142 ? 10.651 2.618 9.989 1.00 89.06 142 SER A CA 1
ATOM 1142 C C . SER A 1 142 ? 12.082 3.147 10.165 1.00 89.06 142 SER A C 1
ATOM 1144 O O . SER A 1 142 ? 12.337 4.291 9.811 1.00 89.06 142 SER A O 1
ATOM 1146 N N . ASN A 1 143 ? 12.988 2.364 10.758 1.00 91.25 143 ASN A N 1
ATOM 1147 C CA . ASN A 1 143 ? 14.396 2.715 10.962 1.00 91.25 143 ASN A CA 1
ATOM 1148 C C . ASN A 1 143 ? 15.322 1.903 10.035 1.00 91.25 143 ASN A C 1
ATOM 1150 O O . ASN A 1 143 ? 16.495 1.727 10.362 1.00 91.25 143 ASN A O 1
ATOM 1154 N N . ASP A 1 144 ? 14.785 1.335 8.950 1.00 89.00 144 ASP A N 1
ATOM 1155 C CA . ASP A 1 144 ? 15.499 0.488 7.984 1.00 89.00 144 ASP A CA 1
ATOM 1156 C C . ASP A 1 144 ? 16.162 -0.755 8.603 1.00 89.00 144 ASP A C 1
ATOM 1158 O O . ASP A 1 144 ? 17.099 -1.339 8.055 1.00 89.00 144 ASP A O 1
ATOM 1162 N N . VAL A 1 145 ? 15.663 -1.207 9.757 1.00 90.19 145 VAL A N 1
ATOM 1163 C CA . VAL A 1 145 ? 16.152 -2.430 10.400 1.00 90.19 145 VAL A CA 1
ATOM 1164 C C . VAL A 1 145 ? 15.408 -3.630 9.810 1.00 90.19 145 VAL A C 1
ATOM 1166 O O . VAL A 1 145 ? 14.172 -3.636 9.850 1.00 90.19 145 VAL A O 1
ATOM 1169 N N . PRO A 1 146 ? 16.120 -4.659 9.305 1.00 90.12 146 PRO A N 1
ATOM 1170 C CA . PRO A 1 146 ? 15.489 -5.840 8.735 1.00 90.12 146 PRO A CA 1
ATOM 1171 C C . PRO A 1 146 ? 14.731 -6.629 9.805 1.00 90.12 146 PRO A C 1
ATOM 1173 O O . PRO A 1 146 ? 15.233 -6.875 10.905 1.00 90.12 146 PRO A O 1
ATOM 1176 N N . ILE A 1 147 ? 13.520 -7.056 9.465 1.00 87.88 147 ILE A N 1
ATOM 1177 C CA . ILE A 1 147 ? 12.664 -7.891 10.302 1.00 87.88 147 ILE A CA 1
ATOM 1178 C C . ILE A 1 147 ? 12.894 -9.354 9.897 1.00 87.88 147 ILE A C 1
ATOM 1180 O O . ILE A 1 147 ? 12.731 -9.687 8.723 1.00 87.88 147 ILE A O 1
ATOM 1184 N N . PRO A 1 148 ? 13.278 -10.243 10.831 1.00 77.12 148 PRO A N 1
ATOM 1185 C CA . PRO A 1 148 ? 13.504 -11.650 10.520 1.00 77.12 148 PRO A CA 1
ATOM 1186 C C . PRO A 1 148 ? 12.217 -12.347 10.061 1.00 77.12 148 PRO A C 1
ATOM 1188 O O . PRO A 1 148 ? 11.209 -12.317 10.765 1.00 77.12 148 PRO A O 1
ATOM 1191 N N . GLY A 1 149 ? 12.281 -13.020 8.912 1.00 65.44 149 GLY A N 1
ATOM 1192 C CA . GLY A 1 149 ? 11.168 -13.757 8.311 1.00 65.44 149 GLY A CA 1
ATOM 1193 C C . GLY A 1 149 ? 11.098 -13.486 6.810 1.00 65.44 149 GLY A C 1
ATOM 1194 O O . GLY A 1 149 ? 11.100 -12.335 6.390 1.00 65.44 149 GLY A O 1
ATOM 1195 N N . THR A 1 150 ? 11.074 -14.540 5.997 1.00 60.69 150 THR A N 1
ATOM 1196 C CA . THR A 1 150 ? 10.949 -14.458 4.526 1.00 60.69 150 THR A CA 1
ATOM 1197 C C . THR A 1 150 ? 9.527 -14.753 4.050 1.00 60.69 150 THR A C 1
ATOM 1199 O O . THR A 1 150 ? 9.307 -15.050 2.878 1.00 60.69 150 THR A O 1
ATOM 1202 N N . ASP A 1 151 ? 8.569 -14.749 4.973 1.00 66.00 151 ASP A N 1
ATOM 1203 C CA . ASP A 1 151 ? 7.199 -15.148 4.701 1.00 66.00 151 ASP A CA 1
ATOM 1204 C C . ASP A 1 151 ? 6.412 -13.993 4.064 1.00 66.00 151 ASP A C 1
ATOM 1206 O O . ASP A 1 151 ? 6.687 -12.810 4.280 1.00 66.00 151 ASP A O 1
ATOM 1210 N N . ILE A 1 152 ? 5.360 -14.344 3.321 1.00 74.88 152 ILE A N 1
ATOM 1211 C CA . ILE A 1 152 ? 4.368 -13.423 2.733 1.00 74.88 152 ILE A CA 1
ATOM 1212 C C . ILE A 1 152 ? 3.580 -12.614 3.783 1.00 74.88 152 ILE A C 1
ATOM 1214 O O . ILE A 1 152 ? 2.606 -11.941 3.463 1.00 74.88 152 ILE A O 1
ATOM 1218 N N . GLY A 1 153 ? 3.972 -12.670 5.051 1.00 77.31 153 GLY A N 1
ATOM 1219 C CA . GLY A 1 153 ? 3.433 -11.851 6.114 1.00 77.31 153 GLY A CA 1
ATOM 1220 C C . GLY A 1 153 ? 4.382 -11.781 7.301 1.00 77.31 153 GLY A C 1
ATOM 1221 O O . GLY A 1 153 ? 5.177 -12.685 7.548 1.00 77.31 153 GLY A O 1
ATOM 1222 N N . ILE A 1 154 ? 4.261 -10.697 8.056 1.00 82.44 154 ILE A N 1
ATOM 1223 C CA . ILE A 1 154 ? 4.990 -10.459 9.301 1.00 82.44 154 ILE A CA 1
ATOM 1224 C C . ILE A 1 154 ? 3.987 -10.193 10.421 1.00 82.44 154 ILE A C 1
ATOM 1226 O O . ILE A 1 154 ? 2.951 -9.557 10.224 1.00 82.44 154 ILE A O 1
ATOM 1230 N N . ASN A 1 155 ? 4.273 -10.716 11.608 1.00 81.94 155 ASN A N 1
ATOM 1231 C CA . ASN A 1 155 ? 3.421 -10.599 12.790 1.00 81.94 155 ASN A CA 1
ATOM 1232 C C . ASN A 1 155 ? 4.210 -10.016 13.966 1.00 81.94 155 ASN A C 1
ATOM 1234 O O . ASN A 1 155 ? 5.408 -9.763 13.855 1.00 81.94 155 ASN A O 1
ATOM 1238 N N . LYS A 1 156 ? 3.523 -9.790 15.090 1.00 78.25 156 LYS A N 1
ATOM 1239 C CA . LYS A 1 156 ? 4.113 -9.217 16.309 1.00 78.25 156 LYS A CA 1
ATOM 1240 C C . LYS A 1 156 ? 4.661 -7.793 16.106 1.00 78.25 156 LYS A C 1
ATOM 1242 O O . LYS A 1 156 ? 5.683 -7.420 16.675 1.00 78.25 156 LYS A O 1
ATOM 1247 N N . LEU A 1 157 ? 3.968 -6.999 15.292 1.00 79.94 157 LEU A N 1
ATOM 1248 C CA . LEU A 1 157 ? 4.393 -5.657 14.899 1.00 79.94 157 LEU A CA 1
ATOM 1249 C C . LEU A 1 157 ? 3.816 -4.584 15.820 1.00 79.94 157 LEU A C 1
ATOM 1251 O O . LEU A 1 157 ? 2.653 -4.652 16.211 1.00 79.94 157 LEU A O 1
ATOM 1255 N N . GLN A 1 158 ? 4.610 -3.565 16.127 1.00 81.69 158 GLN A N 1
ATOM 1256 C CA . GLN A 1 158 ? 4.120 -2.352 16.780 1.00 81.69 158 GLN A CA 1
ATOM 1257 C C . GLN A 1 158 ? 3.407 -1.446 15.763 1.00 81.69 158 GLN A C 1
ATOM 1259 O O . GLN A 1 158 ? 3.490 -1.658 14.555 1.00 81.69 158 GLN A O 1
ATOM 1264 N N . ALA A 1 159 ? 2.703 -0.422 16.249 1.00 77.50 159 ALA A N 1
ATOM 1265 C CA . ALA A 1 159 ? 2.197 0.635 15.377 1.00 77.50 159 ALA A CA 1
ATOM 1266 C C . ALA A 1 159 ? 3.370 1.333 14.676 1.00 77.50 159 ALA A C 1
ATOM 1268 O O . ALA A 1 159 ? 4.349 1.694 15.333 1.00 77.50 159 ALA A O 1
ATOM 1269 N N . GLY A 1 160 ? 3.266 1.562 13.371 1.00 81.25 160 GLY A N 1
ATOM 1270 C CA . GLY A 1 160 ? 4.335 2.207 12.620 1.00 81.25 160 GLY A CA 1
ATOM 1271 C C . GLY A 1 160 ? 4.333 1.876 11.137 1.00 81.25 160 GLY A C 1
ATOM 1272 O O . GLY A 1 160 ? 3.479 1.143 10.634 1.00 81.25 160 GLY A O 1
ATOM 1273 N N . GLN A 1 161 ? 5.308 2.452 10.442 1.00 86.94 161 GLN A N 1
ATOM 1274 C CA . GLN A 1 161 ? 5.550 2.184 9.033 1.00 86.94 161 GLN A CA 1
ATOM 1275 C C . GLN A 1 161 ? 6.489 0.988 8.874 1.00 86.94 161 GLN A C 1
ATOM 1277 O O . GLN A 1 161 ? 7.478 0.852 9.598 1.00 86.94 161 GLN A O 1
ATOM 1282 N N . TYR A 1 162 ? 6.165 0.147 7.901 1.00 88.38 162 TYR A N 1
ATOM 1283 C CA . TYR A 1 162 ? 6.923 -1.031 7.519 1.00 88.38 162 TYR A CA 1
ATOM 1284 C C . TYR A 1 162 ? 7.123 -1.034 6.013 1.00 88.38 162 TYR A C 1
ATOM 1286 O O . TYR A 1 162 ? 6.197 -0.753 5.256 1.00 88.38 162 TYR A O 1
ATOM 1294 N N . THR A 1 163 ? 8.323 -1.379 5.584 1.00 90.25 163 THR A N 1
ATOM 1295 C CA . THR A 1 163 ? 8.709 -1.391 4.179 1.00 90.25 163 THR A CA 1
ATOM 1296 C C . THR A 1 163 ? 8.910 -2.834 3.748 1.00 90.25 163 THR A C 1
ATOM 1298 O O . THR A 1 163 ? 9.705 -3.544 4.360 1.00 90.25 163 THR A O 1
ATOM 1301 N N . ALA A 1 164 ? 8.205 -3.279 2.710 1.00 87.94 164 ALA A N 1
ATOM 1302 C CA . ALA A 1 164 ? 8.475 -4.560 2.069 1.00 87.94 164 ALA A CA 1
ATOM 1303 C C . ALA A 1 164 ? 9.243 -4.333 0.770 1.00 87.94 164 ALA A C 1
ATOM 1305 O O . ALA A 1 164 ? 8.821 -3.537 -0.073 1.00 87.94 164 ALA A O 1
ATOM 1306 N N . VAL A 1 165 ? 10.341 -5.060 0.609 1.00 87.06 165 VAL A N 1
ATOM 1307 C CA . VAL A 1 165 ? 11.113 -5.139 -0.625 1.00 87.06 165 VAL A CA 1
ATOM 1308 C C . VAL A 1 165 ? 10.824 -6.491 -1.258 1.00 87.06 165 VAL A C 1
ATOM 1310 O O . VAL A 1 165 ? 11.118 -7.547 -0.698 1.00 87.06 165 VAL A O 1
ATOM 1313 N N . PHE A 1 166 ? 10.209 -6.449 -2.430 1.00 82.38 166 PHE A N 1
ATOM 1314 C CA . PHE A 1 166 ? 9.840 -7.618 -3.207 1.00 82.38 166 PHE A CA 1
ATOM 1315 C C . PHE A 1 166 ? 10.934 -7.895 -4.222 1.00 82.38 166 PHE A C 1
ATOM 1317 O O . PHE A 1 166 ? 11.233 -7.039 -5.049 1.00 82.38 166 PHE A O 1
ATOM 1324 N N . THR A 1 167 ? 11.509 -9.092 -4.170 1.00 81.62 167 THR A N 1
ATOM 1325 C CA . THR A 1 167 ? 12.560 -9.544 -5.082 1.00 81.62 167 THR A CA 1
ATOM 1326 C C . THR A 1 167 ? 12.104 -10.799 -5.814 1.00 81.62 167 THR A C 1
ATOM 1328 O O . THR A 1 167 ? 11.866 -11.836 -5.201 1.00 81.62 167 THR A O 1
ATOM 1331 N N . ASN A 1 168 ? 12.008 -10.725 -7.134 1.00 76.56 168 ASN A N 1
ATOM 1332 C CA . ASN A 1 168 ? 11.996 -11.890 -8.023 1.00 76.56 168 ASN A CA 1
ATOM 1333 C C . ASN A 1 168 ? 13.307 -11.862 -8.832 1.00 76.56 168 ASN A C 1
ATOM 1335 O O . ASN A 1 168 ? 14.016 -10.859 -8.806 1.00 76.56 168 ASN A O 1
ATOM 1339 N N . GLN A 1 169 ? 13.635 -12.938 -9.547 1.00 72.38 169 GLN A N 1
ATOM 1340 C CA . GLN A 1 169 ? 14.834 -13.090 -10.378 1.00 72.38 169 GLN A CA 1
ATOM 1341 C C . GLN A 1 169 ? 15.155 -11.854 -11.235 1.00 72.38 169 GLN A C 1
ATOM 1343 O O . GLN A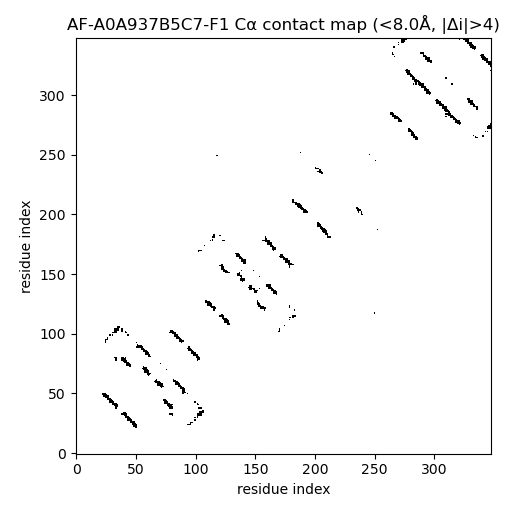 1 169 ? 16.328 -11.575 -11.465 1.00 72.38 169 GLN A O 1
ATOM 1348 N N . GLU A 1 170 ? 14.142 -11.091 -11.665 1.00 72.50 170 GLU A N 1
ATOM 1349 C CA . GLU A 1 170 ? 14.328 -9.949 -12.562 1.00 72.50 170 GLU A CA 1
ATOM 1350 C C . GLU A 1 170 ? 13.847 -8.595 -12.012 1.00 72.50 170 GLU A C 1
ATOM 1352 O O . GLU A 1 170 ? 14.273 -7.567 -12.535 1.00 72.50 170 GLU A O 1
ATOM 1357 N N . CYS A 1 171 ? 13.040 -8.549 -10.947 1.00 77.69 171 CYS A N 1
ATOM 1358 C CA . CYS A 1 171 ? 12.400 -7.318 -10.462 1.00 77.69 171 CYS A CA 1
ATOM 1359 C C . CYS A 1 171 ? 12.652 -7.082 -8.974 1.00 77.69 171 CYS A C 1
ATOM 1361 O O . CYS A 1 171 ? 12.486 -7.998 -8.165 1.00 77.69 171 CYS A O 1
ATOM 1363 N N . ILE A 1 172 ? 12.954 -5.828 -8.629 1.00 79.75 172 ILE A N 1
ATOM 1364 C CA . ILE A 1 172 ? 12.970 -5.327 -7.254 1.00 79.75 172 ILE A CA 1
ATOM 1365 C C . ILE A 1 172 ? 12.005 -4.148 -7.180 1.00 79.75 172 ILE A C 1
ATOM 1367 O O . ILE A 1 172 ? 12.140 -3.199 -7.949 1.00 79.75 172 ILE A O 1
ATOM 1371 N N . PHE A 1 173 ? 11.040 -4.198 -6.266 1.00 79.19 173 PHE A N 1
ATOM 1372 C CA . PHE A 1 173 ? 10.189 -3.048 -5.965 1.00 79.19 173 PHE A CA 1
ATOM 1373 C C . PHE A 1 173 ? 9.915 -2.943 -4.469 1.00 79.19 173 PHE A C 1
ATOM 1375 O O . PHE A 1 173 ? 9.975 -3.930 -3.733 1.00 79.19 173 PHE A O 1
ATOM 1382 N N . THR A 1 174 ? 9.595 -1.731 -4.031 1.00 82.62 174 THR A N 1
ATOM 1383 C CA . THR A 1 174 ? 9.414 -1.404 -2.618 1.00 82.62 174 THR A CA 1
ATOM 1384 C C . THR A 1 174 ? 8.005 -0.886 -2.373 1.00 82.62 174 THR A C 1
ATOM 1386 O O . THR A 1 174 ? 7.504 -0.047 -3.120 1.00 82.62 174 THR A O 1
ATOM 1389 N N . LYS A 1 175 ? 7.367 -1.356 -1.299 1.00 83.62 175 LYS A N 1
ATOM 1390 C CA . LYS A 1 175 ? 6.054 -0.875 -0.858 1.00 83.62 175 LYS A CA 1
ATOM 1391 C C . LYS A 1 175 ? 6.070 -0.544 0.629 1.00 83.62 175 LYS A C 1
ATOM 1393 O O . LYS A 1 175 ? 6.595 -1.307 1.435 1.00 83.62 175 LYS A O 1
ATOM 1398 N N . ASN A 1 176 ? 5.447 0.579 0.974 1.00 86.38 176 ASN A N 1
ATOM 1399 C CA . ASN A 1 176 ? 5.228 0.995 2.353 1.00 86.38 176 ASN A CA 1
ATOM 1400 C C . ASN A 1 176 ? 3.852 0.537 2.840 1.00 86.38 176 ASN A C 1
ATOM 1402 O O . ASN A 1 176 ? 2.850 0.741 2.157 1.00 86.38 176 ASN A O 1
ATOM 1406 N N . TYR A 1 177 ? 3.827 0.001 4.053 1.00 84.50 177 TYR A N 1
ATOM 1407 C CA . TYR A 1 177 ? 2.644 -0.408 4.792 1.00 84.50 177 TYR A CA 1
ATOM 1408 C C . TYR A 1 177 ? 2.596 0.361 6.103 1.00 84.50 177 TYR A C 1
ATOM 1410 O O . TYR A 1 177 ? 3.623 0.604 6.739 1.00 84.50 177 TYR A O 1
ATOM 1418 N N . ILE A 1 178 ? 1.393 0.717 6.533 1.00 81.25 178 ILE A N 1
ATOM 1419 C CA . ILE A 1 178 ? 1.172 1.352 7.828 1.00 81.25 178 ILE A CA 1
ATOM 1420 C C . ILE A 1 178 ? 0.417 0.351 8.688 1.00 81.25 178 ILE A C 1
ATOM 1422 O O . ILE A 1 178 ? -0.715 -0.013 8.378 1.00 81.25 178 ILE A O 1
ATOM 1426 N N . VAL A 1 179 ? 1.038 -0.079 9.784 1.00 77.69 179 VAL A N 1
ATOM 1427 C CA . VAL A 1 179 ? 0.305 -0.666 10.904 1.00 77.69 179 VAL A CA 1
ATOM 1428 C C . VAL A 1 179 ? -0.248 0.531 11.680 1.00 77.69 179 VAL A C 1
ATOM 1430 O O . VAL A 1 179 ? 0.534 1.226 12.340 1.00 77.69 179 VAL A O 1
ATOM 1433 N N . PRO A 1 180 ? -1.553 0.854 11.542 1.00 68.50 180 PRO A N 1
ATOM 1434 C CA . PRO A 1 180 ? -2.133 2.040 12.175 1.00 68.50 180 PRO A CA 1
ATOM 1435 C C . PRO A 1 180 ? -1.995 1.915 13.685 1.00 68.50 180 PRO A C 1
ATOM 1437 O O . PRO A 1 180 ? -1.838 0.811 14.162 1.00 68.50 180 PRO A O 1
ATOM 1440 N N . ASN A 1 181 ? -2.075 2.991 14.460 1.00 64.69 181 ASN A N 1
ATOM 1441 C CA . ASN A 1 181 ? -2.090 2.872 15.918 1.00 64.69 181 ASN A CA 1
ATOM 1442 C C . ASN A 1 181 ? -3.528 2.674 16.416 1.00 64.69 181 ASN A C 1
ATOM 1444 O O . ASN A 1 181 ? -4.090 3.569 17.049 1.00 64.69 181 ASN A O 1
ATOM 1448 N N . ASN A 1 182 ? -4.146 1.523 16.128 1.00 53.19 182 ASN A N 1
ATOM 1449 C CA . ASN A 1 182 ? -5.472 1.230 16.680 1.00 53.19 182 ASN A CA 1
ATOM 1450 C C . ASN A 1 182 ? -5.305 0.698 18.102 1.00 53.19 182 ASN A C 1
ATOM 1452 O O . ASN A 1 182 ? -5.543 -0.476 18.383 1.00 53.19 182 ASN A O 1
ATOM 1456 N N . VAL A 1 183 ? -4.948 1.586 19.031 1.00 43.97 183 VAL A N 1
ATOM 1457 C CA . VAL A 1 183 ? -5.353 1.372 20.419 1.00 43.97 183 VAL A CA 1
ATOM 1458 C C . VAL A 1 183 ? -6.879 1.394 20.411 1.00 43.97 183 VAL A C 1
ATOM 1460 O O . VAL A 1 183 ? -7.506 2.454 20.434 1.00 43.97 183 VAL A O 1
ATOM 1463 N N . LEU A 1 184 ? -7.488 0.214 20.315 1.00 41.16 184 LEU A N 1
ATOM 1464 C CA . LEU A 1 184 ? -8.890 0.041 20.640 1.00 41.16 184 LEU A CA 1
ATOM 1465 C C . LEU A 1 184 ? -9.008 0.275 22.146 1.00 41.16 184 LEU A C 1
ATOM 1467 O O . LEU A 1 184 ? -8.846 -0.641 22.943 1.00 41.16 184 LEU A O 1
ATOM 1471 N N . SER A 1 185 ? -9.290 1.512 22.546 1.00 36.00 185 SER A N 1
ATOM 1472 C CA . SER A 1 185 ? -9.830 1.771 23.876 1.00 36.00 185 SER A CA 1
ATOM 1473 C C . SER A 1 185 ? -11.301 1.377 23.847 1.00 36.00 185 SER A C 1
ATOM 1475 O O . SER A 1 185 ? -12.184 2.189 23.567 1.00 36.00 185 SER A O 1
ATOM 1477 N N . TYR A 1 186 ? -11.575 0.100 24.089 1.00 38.31 186 TYR A N 1
ATOM 1478 C CA . TYR A 1 186 ? -12.926 -0.354 24.373 1.00 38.31 186 TYR A CA 1
ATOM 1479 C C . TYR A 1 186 ? -13.275 0.020 25.816 1.00 38.31 186 TYR A C 1
ATOM 1481 O O . TYR A 1 186 ? -12.546 -0.289 26.753 1.00 38.31 186 TYR A O 1
ATOM 1489 N N . SER A 1 187 ? -14.416 0.676 26.009 1.00 33.94 187 SER A N 1
ATOM 1490 C CA . SER A 1 187 ? -15.073 0.733 27.311 1.00 33.94 187 SER A CA 1
ATOM 1491 C C . SER A 1 187 ? -16.392 -0.012 27.177 1.00 33.94 187 SER A C 1
ATOM 1493 O O . SER A 1 187 ? -17.365 0.511 26.633 1.00 33.94 187 SER A O 1
ATOM 1495 N N . THR A 1 188 ? -16.441 -1.260 27.633 1.00 36.09 188 THR A N 1
ATOM 1496 C CA . THR A 1 188 ? -17.713 -1.971 27.774 1.00 36.09 188 THR A CA 1
ATOM 1497 C C . THR A 1 188 ? -18.461 -1.392 28.969 1.00 36.09 188 THR A C 1
ATOM 1499 O O . THR A 1 188 ? -18.036 -1.582 30.105 1.00 36.09 188 THR A O 1
ATOM 1502 N N . VAL A 1 189 ? -19.583 -0.708 28.736 1.00 34.84 189 VAL A N 1
ATOM 1503 C CA . VAL A 1 189 ? -20.500 -0.319 29.815 1.00 34.84 189 VAL A CA 1
ATOM 1504 C C . VAL A 1 189 ? -21.604 -1.369 29.903 1.00 34.84 189 VAL A C 1
ATOM 1506 O O . VAL A 1 189 ? -22.552 -1.391 29.120 1.00 34.84 189 VAL A O 1
ATOM 1509 N N . LEU A 1 190 ? -21.475 -2.282 30.862 1.00 37.41 190 LEU A N 1
ATOM 1510 C CA . LEU A 1 190 ? -22.514 -3.262 31.165 1.00 37.41 190 LEU A CA 1
ATOM 1511 C C . LEU A 1 190 ? -23.657 -2.572 31.921 1.00 37.41 190 LEU A C 1
ATOM 1513 O O . LEU A 1 190 ? -23.578 -2.345 33.125 1.00 37.41 190 LEU A O 1
ATOM 1517 N N . PHE A 1 191 ? -24.763 -2.283 31.237 1.00 36.06 191 PHE A N 1
ATOM 1518 C CA . PHE A 1 191 ? -26.012 -1.949 31.919 1.00 36.06 191 PHE A CA 1
ATOM 1519 C C . PHE A 1 191 ? -26.727 -3.240 32.323 1.00 36.06 191 PHE A C 1
ATOM 1521 O O . PHE A 1 191 ? -27.560 -3.776 31.593 1.00 36.06 191 PHE A O 1
ATOM 1528 N N . LYS A 1 192 ? -26.459 -3.745 33.531 1.00 35.06 192 LYS A N 1
ATOM 1529 C CA . LYS A 1 192 ? -27.431 -4.636 34.170 1.00 35.06 192 LYS A CA 1
ATOM 1530 C C . LYS A 1 192 ? -28.595 -3.756 34.598 1.00 35.06 192 LYS A C 1
ATOM 1532 O O . LYS A 1 192 ? -28.469 -2.986 35.541 1.00 35.06 192 LYS A O 1
ATOM 1537 N N . ASN A 1 193 ? -29.720 -3.847 33.901 1.00 36.78 193 ASN A N 1
ATOM 1538 C CA . ASN A 1 193 ? -30.964 -3.281 34.399 1.00 36.78 193 ASN A CA 1
ATOM 1539 C C . ASN A 1 193 ? -31.648 -4.373 35.235 1.00 36.78 193 ASN A C 1
ATOM 1541 O O . ASN A 1 193 ? -32.247 -5.278 34.650 1.00 36.78 193 ASN A O 1
ATOM 1545 N N . PRO A 1 194 ? -31.550 -4.389 36.578 1.00 35.53 194 PRO A N 1
ATOM 1546 C CA . PRO A 1 194 ? -32.412 -5.253 37.358 1.00 35.53 194 PRO A CA 1
ATOM 1547 C C . PRO A 1 194 ? -33.817 -4.641 37.341 1.00 35.53 194 PRO A C 1
ATOM 1549 O O . PRO A 1 194 ? -34.141 -3.786 38.160 1.00 35.53 194 PRO A O 1
ATOM 1552 N N . SER A 1 195 ? -34.679 -5.078 36.420 1.00 38.16 195 SER A N 1
ATOM 1553 C CA . SER A 1 195 ? -36.118 -4.957 36.666 1.00 38.16 195 SER A CA 1
ATOM 1554 C C . SER A 1 195 ? -36.554 -6.147 37.515 1.00 38.16 195 SER A C 1
ATOM 1556 O O . SER A 1 195 ? -36.271 -7.296 37.183 1.00 38.16 195 SER A O 1
ATOM 1558 N N . SER A 1 196 ? -37.216 -5.845 38.623 1.00 43.41 196 SER A N 1
ATOM 1559 C CA . SER A 1 196 ? -37.521 -6.692 39.776 1.00 43.41 196 SER A CA 1
ATOM 1560 C C . SER A 1 196 ? -38.576 -7.780 39.533 1.00 43.41 196 SER A C 1
ATOM 1562 O O . SER A 1 196 ? -39.548 -7.87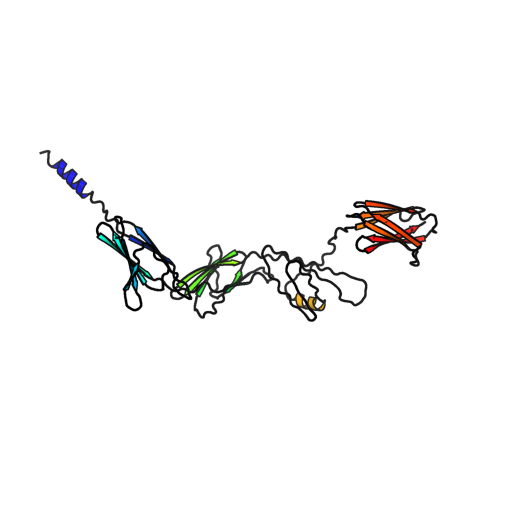9 40.280 1.00 43.41 196 SER A O 1
ATOM 1564 N N . ILE A 1 197 ? -38.407 -8.612 38.505 1.00 38.50 197 ILE A N 1
ATOM 1565 C CA . ILE A 1 197 ? -39.212 -9.823 38.322 1.00 38.50 197 ILE A CA 1
ATOM 1566 C C . ILE A 1 197 ? -38.273 -11.011 38.127 1.00 38.50 197 ILE A C 1
ATOM 1568 O O . ILE A 1 197 ? -37.478 -11.059 37.192 1.00 38.50 197 ILE A O 1
ATOM 1572 N N . VAL A 1 198 ? -38.383 -11.967 39.048 1.00 38.50 198 VAL A N 1
ATOM 1573 C CA . VAL A 1 198 ? -37.685 -13.254 39.047 1.00 38.50 198 VAL A CA 1
ATOM 1574 C C . VAL A 1 198 ? -37.887 -13.950 37.687 1.00 38.50 198 VAL A C 1
ATOM 1576 O O . VAL A 1 198 ? -39.018 -14.121 37.238 1.00 38.50 198 VAL A O 1
ATOM 1579 N N . ASN A 1 199 ? -36.781 -14.355 37.051 1.00 40.97 199 ASN A N 1
ATOM 1580 C CA . ASN A 1 199 ? -36.693 -15.241 35.875 1.00 40.97 199 ASN A CA 1
ATOM 1581 C C . ASN A 1 199 ? -37.044 -14.689 34.475 1.00 40.97 199 ASN A C 1
ATOM 1583 O O . ASN A 1 199 ? -37.542 -15.439 33.635 1.00 40.97 199 ASN A O 1
ATOM 1587 N N . LYS A 1 200 ? -36.709 -13.435 34.144 1.00 38.06 200 LYS A N 1
ATOM 1588 C CA . LYS A 1 200 ? -36.586 -13.029 32.726 1.00 38.06 200 LYS A CA 1
ATOM 1589 C C . LYS A 1 200 ? -35.228 -12.387 32.440 1.00 38.06 200 LYS A C 1
ATOM 1591 O O . LYS A 1 200 ? -34.917 -11.327 32.966 1.00 38.06 200 LYS A O 1
ATOM 1596 N N . ASN A 1 201 ? -34.446 -13.024 31.569 1.00 40.34 201 ASN A N 1
ATOM 1597 C CA . ASN A 1 201 ? -33.182 -12.528 31.018 1.00 40.34 201 ASN A CA 1
ATOM 1598 C C . ASN A 1 201 ? -33.431 -11.361 30.035 1.00 40.34 201 ASN A C 1
ATOM 1600 O O . ASN A 1 201 ? -33.288 -11.524 28.829 1.00 40.34 201 ASN A O 1
ATOM 1604 N N . ASN A 1 202 ? -33.866 -10.198 30.533 1.00 42.38 202 ASN A N 1
ATOM 1605 C CA . ASN A 1 202 ? -34.245 -9.025 29.726 1.00 42.38 202 ASN A CA 1
ATOM 1606 C C . ASN A 1 202 ? -33.234 -7.859 29.788 1.00 42.38 202 ASN A C 1
ATOM 1608 O O . ASN A 1 202 ? -33.583 -6.724 29.461 1.00 42.38 202 ASN A O 1
ATOM 1612 N N . GLY A 1 203 ? -31.997 -8.121 30.219 1.00 41.72 203 GLY A N 1
ATOM 1613 C CA . GLY A 1 203 ? -30.931 -7.119 30.236 1.00 41.72 203 GLY A CA 1
ATOM 1614 C C . GLY A 1 203 ? -30.579 -6.634 28.825 1.00 41.72 203 GLY A C 1
ATOM 1615 O O . GLY A 1 203 ? -30.568 -7.417 27.879 1.00 41.72 203 GLY A O 1
ATOM 1616 N N . ILE A 1 204 ? -30.286 -5.340 28.684 1.00 41.12 204 ILE A N 1
ATOM 1617 C CA . ILE A 1 204 ? -29.749 -4.753 27.450 1.00 41.12 204 ILE A CA 1
ATOM 1618 C C . ILE A 1 204 ? -28.274 -4.453 27.707 1.00 41.12 204 ILE A C 1
ATOM 1620 O O . ILE A 1 204 ? -27.959 -3.702 28.624 1.00 41.12 204 ILE A O 1
ATOM 1624 N N . ILE A 1 205 ? -27.381 -5.008 26.891 1.00 43.97 205 ILE A N 1
ATOM 1625 C CA . ILE A 1 205 ? -25.953 -4.677 26.913 1.00 43.97 205 ILE A CA 1
ATOM 1626 C C . ILE A 1 205 ? -25.710 -3.643 25.819 1.00 43.97 205 ILE A C 1
ATOM 1628 O O . ILE A 1 205 ? -25.922 -3.934 24.648 1.00 43.97 205 ILE A O 1
ATOM 1632 N N . GLN A 1 206 ? -25.265 -2.443 26.182 1.00 41.84 206 GLN A N 1
ATOM 1633 C CA . GLN A 1 206 ? -24.866 -1.430 25.209 1.00 41.84 206 GLN A CA 1
ATOM 1634 C C . GLN A 1 206 ? -23.340 -1.342 25.185 1.00 41.84 206 GLN A C 1
ATOM 1636 O O . GLN A 1 206 ? -22.717 -1.058 26.201 1.00 41.84 206 GLN A O 1
ATOM 1641 N N . ILE A 1 207 ? -22.738 -1.601 24.026 1.00 44.41 207 ILE A N 1
ATOM 1642 C CA . ILE A 1 207 ? -21.287 -1.528 23.835 1.00 44.41 207 ILE A CA 1
ATOM 1643 C C . ILE A 1 207 ? -20.986 -0.223 23.097 1.00 44.41 207 ILE A C 1
ATOM 1645 O O . ILE A 1 207 ? -21.517 0.002 22.010 1.00 44.41 207 ILE A O 1
ATOM 1649 N N . GLU A 1 208 ? -20.151 0.636 23.680 1.00 41.38 208 GLU A N 1
ATOM 1650 C CA . GLU A 1 208 ? -19.607 1.815 23.003 1.00 41.38 208 GLU A CA 1
ATOM 1651 C C . GLU A 1 208 ? -18.151 1.528 22.614 1.00 41.38 208 GLU A C 1
ATOM 1653 O O . GLU A 1 208 ? -17.310 1.252 23.470 1.00 41.38 208 GLU A O 1
ATOM 1658 N N . VAL A 1 209 ? -17.854 1.572 21.313 1.00 42.19 209 VAL A N 1
ATOM 1659 C CA . VAL A 1 209 ? -16.493 1.412 20.782 1.00 42.19 209 VAL A CA 1
ATOM 1660 C C . VAL A 1 209 ? -15.990 2.788 20.360 1.00 42.19 209 VAL A C 1
ATOM 1662 O O . VAL A 1 209 ? -16.548 3.38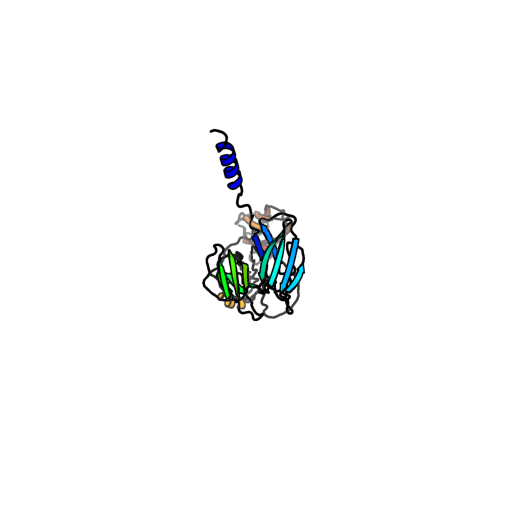9 19.443 1.00 42.19 209 VAL A O 1
ATOM 1665 N N . LYS A 1 210 ? -14.943 3.295 21.020 1.00 39.75 210 LYS A N 1
ATOM 1666 C CA . LYS A 1 210 ? -14.267 4.538 20.627 1.00 39.75 210 LYS A CA 1
ATOM 1667 C C . LYS A 1 210 ? -12.993 4.184 19.869 1.00 39.75 210 LYS A C 1
ATOM 1669 O O . LYS A 1 210 ? -12.089 3.576 20.430 1.00 39.75 210 LYS A O 1
ATOM 1674 N N . SER A 1 211 ? -12.929 4.577 18.602 1.00 38.94 211 SER A N 1
ATOM 1675 C CA . SER A 1 211 ? -11.736 4.448 17.763 1.00 38.94 211 SER A CA 1
ATOM 1676 C C . SER A 1 211 ? -11.395 5.797 17.137 1.00 38.94 211 SER A C 1
ATOM 1678 O O . SER A 1 211 ? -12.300 6.568 16.816 1.00 38.94 211 SER A O 1
ATOM 1680 N N . LYS A 1 212 ? -10.096 6.084 16.984 1.00 37.50 212 LYS A N 1
ATOM 1681 C CA . LYS A 1 212 ? -9.611 7.258 16.238 1.00 37.50 212 LYS A CA 1
ATOM 1682 C C . LYS A 1 212 ? -9.696 7.061 14.718 1.00 37.50 212 LYS A C 1
ATOM 1684 O O . LYS A 1 212 ? -9.848 8.050 14.013 1.00 37.50 212 LYS A O 1
ATOM 1689 N N . ASP A 1 213 ? -9.690 5.809 14.258 1.00 39.38 213 ASP A N 1
ATOM 1690 C CA . ASP A 1 213 ? -9.774 5.416 12.846 1.00 39.38 213 ASP A CA 1
ATOM 1691 C C . ASP A 1 213 ? -11.068 4.625 12.554 1.00 39.38 213 ASP A C 1
ATOM 1693 O O . ASP A 1 213 ? -11.622 4.004 13.471 1.00 39.38 213 ASP A O 1
ATOM 1697 N N . PRO A 1 214 ? -11.590 4.631 11.310 1.00 37.69 214 PRO A N 1
ATOM 1698 C CA . PRO A 1 214 ? -12.825 3.929 10.955 1.00 37.69 214 PRO A CA 1
ATOM 1699 C C . PRO A 1 214 ? -12.704 2.408 11.158 1.00 37.69 214 PRO A C 1
ATOM 1701 O O . PRO A 1 214 ? -11.892 1.741 10.523 1.00 37.69 214 PRO A O 1
ATOM 1704 N N . VAL A 1 215 ? -13.548 1.845 12.030 1.00 39.91 215 VAL A N 1
ATOM 1705 C CA . VAL A 1 215 ? -13.609 0.401 12.326 1.00 39.91 215 VAL A CA 1
ATOM 1706 C C . VAL A 1 215 ? -14.855 -0.210 11.691 1.00 39.91 215 VAL A C 1
ATOM 1708 O O . VAL A 1 215 ? -15.964 0.290 11.880 1.00 39.91 215 VAL A O 1
ATOM 1711 N N . SER A 1 216 ? -14.688 -1.332 10.989 1.00 36.09 216 SER A N 1
ATOM 1712 C CA . SER A 1 216 ? -15.807 -2.170 10.545 1.00 36.09 216 SER A CA 1
ATOM 1713 C C . SER A 1 216 ? -16.135 -3.209 11.618 1.00 36.09 216 SER A C 1
ATOM 1715 O O . SER A 1 216 ? -15.318 -4.076 11.915 1.00 36.09 216 SER A O 1
ATOM 1717 N N . LEU A 1 217 ? -17.330 -3.128 12.207 1.00 36.91 217 LEU A N 1
ATOM 1718 C CA . LEU A 1 217 ? -17.832 -4.123 13.159 1.00 36.91 217 LEU A CA 1
ATOM 1719 C C . LEU A 1 217 ? -18.703 -5.150 12.425 1.00 36.91 217 LEU A C 1
ATOM 1721 O O . LEU A 1 217 ? -19.718 -4.793 11.827 1.00 36.91 217 LEU A O 1
ATOM 1725 N N . SER A 1 218 ? -18.340 -6.429 12.502 1.00 34.00 218 SER A N 1
ATOM 1726 C CA . SER A 1 218 ? -19.171 -7.544 12.038 1.00 34.00 218 SER A CA 1
ATOM 1727 C C . SER A 1 218 ? -19.970 -8.134 13.205 1.00 34.00 218 SER A C 1
ATOM 1729 O O . SER A 1 218 ? -19.392 -8.651 14.159 1.00 34.00 218 SER A O 1
ATOM 1731 N N . TYR A 1 219 ? -21.302 -8.065 13.132 1.00 37.56 219 TYR A N 1
ATOM 1732 C CA . TYR A 1 219 ? -22.212 -8.628 14.135 1.00 37.56 219 TYR A CA 1
ATOM 1733 C C . TYR A 1 219 ? -22.562 -10.082 13.794 1.00 37.56 219 TYR A C 1
ATOM 1735 O O . TYR A 1 219 ? -23.006 -10.357 12.679 1.00 37.56 219 TYR A O 1
ATOM 1743 N N . PHE A 1 220 ? -22.452 -11.001 14.757 1.00 28.66 220 PHE A N 1
ATOM 1744 C CA . PHE A 1 220 ? -23.010 -12.351 14.626 1.00 28.66 220 PHE A CA 1
ATOM 1745 C C . PHE A 1 220 ? -24.400 -12.421 15.265 1.00 28.66 220 PHE A C 1
ATOM 1747 O O . PHE A 1 220 ? -24.615 -11.997 16.399 1.00 28.66 220 PHE A O 1
ATOM 1754 N N . ARG A 1 221 ? -25.361 -12.941 14.498 1.00 36.44 221 ARG A N 1
ATOM 1755 C CA . ARG A 1 221 ? -26.771 -13.107 14.870 1.00 36.44 221 ARG A CA 1
ATOM 1756 C C . ARG A 1 221 ? -26.978 -14.531 15.392 1.00 36.44 221 ARG A C 1
ATOM 1758 O O . ARG A 1 221 ? -26.592 -15.467 14.698 1.00 36.44 221 ARG A O 1
ATOM 1765 N N . SER A 1 222 ? -27.667 -14.720 16.518 1.00 28.61 222 SER A N 1
ATOM 1766 C CA . SER A 1 222 ? -28.361 -15.986 16.791 1.00 28.61 222 SER A CA 1
ATOM 1767 C C . SER A 1 222 ? -29.883 -15.764 16.749 1.00 28.61 222 SER A C 1
ATOM 1769 O O . SER A 1 222 ? -30.457 -14.977 17.491 1.00 28.61 222 SER A O 1
ATOM 1771 N N . ASN A 1 223 ? -30.494 -16.381 15.734 1.00 29.62 223 ASN A N 1
ATOM 1772 C CA . ASN A 1 223 ? -31.911 -16.670 15.465 1.00 29.62 223 ASN A CA 1
ATOM 1773 C C . ASN A 1 223 ? -33.026 -15.825 16.129 1.00 29.62 223 ASN A C 1
ATOM 1775 O O . ASN A 1 223 ? -33.508 -16.160 17.206 1.00 29.62 223 ASN A O 1
ATOM 1779 N N . SER A 1 224 ? -33.571 -14.844 15.384 1.00 32.06 224 SER A N 1
ATOM 1780 C CA . SER A 1 224 ? -34.958 -14.820 14.832 1.00 32.06 224 SER A CA 1
ATOM 1781 C C . SER A 1 224 ? -35.465 -13.386 14.512 1.00 32.06 224 SER A C 1
ATOM 1783 O O . SER A 1 224 ? -35.580 -12.549 15.397 1.00 32.06 224 SER A O 1
ATOM 1785 N N . GLY A 1 225 ? -35.804 -13.114 13.235 1.00 28.67 225 GLY A N 1
ATOM 1786 C CA . GLY A 1 225 ? -36.654 -11.982 12.778 1.00 28.67 225 GLY A CA 1
ATOM 1787 C C . GLY A 1 225 ? -35.969 -10.658 12.346 1.00 28.67 225 GLY A C 1
ATOM 1788 O O . GLY A 1 225 ? -35.152 -10.111 13.073 1.00 28.67 225 GLY A O 1
ATOM 1789 N N . TYR A 1 226 ? -36.289 -10.142 11.145 1.00 35.16 226 TYR A N 1
ATOM 1790 C CA . TYR A 1 226 ? -35.773 -8.931 10.420 1.00 35.16 226 TYR A CA 1
ATOM 1791 C C . TYR A 1 226 ? -36.743 -7.708 10.527 1.00 35.16 226 TYR A C 1
ATOM 1793 O O . TYR A 1 226 ? -37.818 -7.944 11.077 1.00 35.16 226 TYR A O 1
ATOM 1801 N N . PRO A 1 227 ? -36.527 -6.483 9.936 1.00 44.66 227 PRO A N 1
ATOM 1802 C CA . PRO A 1 227 ? -35.394 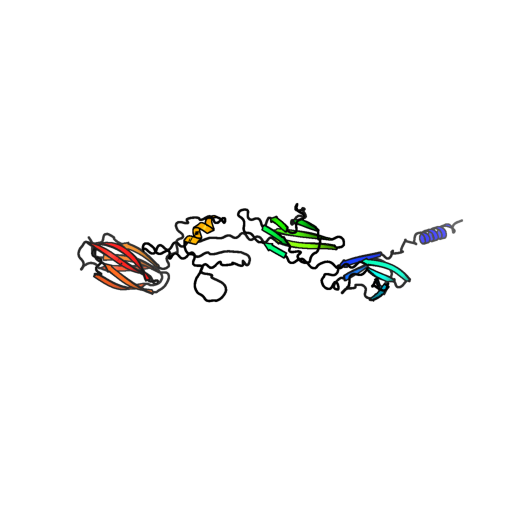-5.901 9.148 1.00 44.66 227 PRO A CA 1
ATOM 1803 C C . PRO A 1 227 ? -34.949 -4.432 9.526 1.00 44.66 227 PRO A C 1
ATOM 1805 O O . PRO A 1 227 ? -35.707 -3.726 10.171 1.00 44.66 227 PRO A O 1
ATOM 1808 N N . GLN A 1 228 ? -33.699 -3.965 9.287 1.00 33.84 228 GLN A N 1
ATOM 1809 C CA . GLN A 1 228 ? -33.123 -3.151 8.159 1.00 33.84 228 GLN A CA 1
ATOM 1810 C C . GLN A 1 228 ? -32.642 -1.737 8.601 1.00 33.84 228 GLN A C 1
ATOM 1812 O O . GLN A 1 228 ? -33.394 -1.017 9.244 1.00 33.84 228 GLN A O 1
ATOM 1817 N N . GLY A 1 229 ? -31.437 -1.322 8.167 1.00 26.86 229 GLY A N 1
ATOM 1818 C CA . GLY A 1 229 ? -31.098 0.095 7.924 1.00 26.86 229 GLY A CA 1
ATOM 1819 C C . GLY A 1 229 ? -30.071 0.813 8.822 1.00 26.86 229 GLY A C 1
ATOM 1820 O O . GLY A 1 229 ? -30.403 1.252 9.912 1.00 26.86 229 GLY A O 1
ATOM 1821 N N . ASN A 1 230 ? -28.884 1.016 8.235 1.00 28.02 230 ASN A N 1
ATOM 1822 C CA . ASN A 1 230 ? -27.940 2.150 8.275 1.00 28.02 230 ASN A CA 1
ATOM 1823 C C . ASN A 1 230 ? -27.336 2.688 9.589 1.00 28.02 230 ASN A C 1
ATOM 1825 O O . ASN A 1 230 ? -28.012 3.229 10.449 1.00 28.02 230 ASN A O 1
ATOM 1829 N N . SER A 1 231 ? -25.999 2.639 9.602 1.00 36.88 231 SER A N 1
ATOM 1830 C CA . SER A 1 231 ? -25.043 3.667 10.041 1.00 36.88 231 SER A CA 1
ATOM 1831 C C . SER A 1 231 ? -25.339 4.495 11.304 1.00 36.88 231 SER A C 1
ATOM 1833 O O . SER A 1 231 ? -26.261 5.296 11.347 1.00 36.88 231 SER A O 1
ATOM 1835 N N . ILE A 1 232 ? -24.374 4.426 12.234 1.00 26.53 232 ILE A N 1
ATOM 1836 C CA . ILE A 1 232 ? -24.161 5.264 13.431 1.00 26.53 232 ILE A CA 1
ATOM 1837 C C . ILE A 1 232 ? -25.213 5.060 14.538 1.00 26.53 232 ILE A C 1
ATOM 1839 O O . ILE A 1 232 ? -26.354 5.490 14.444 1.00 26.53 232 ILE A O 1
ATOM 1843 N N . GLY A 1 233 ? -24.780 4.432 15.641 1.00 30.09 233 GLY A N 1
ATOM 1844 C CA . GLY A 1 233 ? -25.623 4.133 16.806 1.00 30.09 233 GLY A CA 1
ATOM 1845 C C . GLY A 1 233 ? -26.219 2.723 16.779 1.00 30.09 233 GLY A C 1
ATOM 1846 O O . GLY A 1 233 ? -27.433 2.552 16.750 1.00 30.09 233 GLY A O 1
ATOM 1847 N N . ALA A 1 234 ? -25.377 1.688 16.795 1.00 28.56 234 ALA A N 1
ATOM 1848 C CA . ALA A 1 234 ? -25.854 0.310 16.872 1.00 28.56 234 ALA A CA 1
ATOM 1849 C C . ALA A 1 234 ? -26.232 -0.064 18.316 1.00 28.56 234 ALA A C 1
ATOM 1851 O O . ALA A 1 234 ? -25.393 -0.089 19.215 1.00 28.56 234 ALA A O 1
ATOM 1852 N N . LYS A 1 235 ? -27.509 -0.384 18.538 1.00 29.53 235 LYS A N 1
ATOM 1853 C CA . LYS A 1 235 ? -28.009 -1.006 19.770 1.00 29.53 235 LYS A CA 1
ATOM 1854 C C . LYS A 1 235 ? -27.974 -2.523 19.571 1.00 29.53 235 LYS A C 1
ATOM 1856 O O . LYS A 1 235 ? -28.784 -3.057 18.819 1.00 29.53 235 LYS A O 1
ATOM 1861 N N . ALA A 1 236 ? -27.034 -3.215 20.207 1.00 33.81 236 ALA A N 1
ATOM 1862 C CA . ALA A 1 236 ? -27.020 -4.676 20.236 1.00 33.81 236 ALA A CA 1
ATOM 1863 C C . ALA A 1 236 ? -27.804 -5.178 21.461 1.00 33.81 236 ALA A C 1
ATOM 1865 O O . ALA A 1 236 ? -27.743 -4.580 22.529 1.00 33.81 236 ALA A O 1
ATOM 1866 N N . ILE A 1 237 ? -28.562 -6.264 21.316 1.00 32.41 237 ILE A N 1
ATOM 1867 C CA . ILE A 1 237 ? -29.178 -6.992 22.434 1.00 32.41 237 ILE A CA 1
ATOM 1868 C C . ILE A 1 237 ? -28.543 -8.380 22.412 1.00 32.41 237 ILE A C 1
ATOM 1870 O O . ILE A 1 237 ? -28.719 -9.111 21.441 1.00 32.41 237 ILE A O 1
ATOM 1874 N N . LEU A 1 238 ? -27.779 -8.728 23.448 1.00 34.62 238 LEU A N 1
ATOM 1875 C CA . LEU A 1 238 ? -27.186 -10.058 23.609 1.00 34.62 238 LEU A CA 1
ATOM 1876 C C . LEU A 1 238 ? -27.860 -10.779 24.780 1.00 34.62 238 LEU A C 1
ATOM 1878 O O . LEU A 1 238 ? -28.082 -10.191 25.837 1.00 34.62 238 LEU A O 1
ATOM 1882 N N . ILE A 1 239 ? -28.202 -12.051 24.564 1.00 29.33 239 ILE A N 1
ATOM 1883 C CA . ILE A 1 239 ? -28.864 -12.934 25.535 1.00 29.33 239 ILE A CA 1
ATOM 1884 C C . ILE A 1 239 ? -27.781 -13.596 26.426 1.00 29.33 239 ILE A C 1
ATOM 1886 O O . ILE A 1 239 ? -26.700 -13.891 25.912 1.00 29.33 239 ILE A O 1
ATOM 1890 N N . PRO A 1 240 ? -28.022 -13.842 27.734 1.00 34.78 240 PRO A N 1
ATOM 1891 C CA . PRO A 1 240 ? -26.981 -14.186 28.720 1.00 34.78 240 PRO A CA 1
ATOM 1892 C C . PRO A 1 240 ? -26.101 -15.405 28.433 1.00 34.78 240 PRO A C 1
ATOM 1894 O O . PRO A 1 240 ? -24.946 -15.405 28.850 1.00 34.78 240 PRO A O 1
ATOM 1897 N N . ASP A 1 241 ? -26.580 -16.390 27.674 1.00 33.09 241 ASP A N 1
ATOM 1898 C CA . ASP A 1 241 ? -25.803 -17.597 27.343 1.00 33.09 241 ASP A CA 1
ATOM 1899 C C . ASP A 1 241 ? -24.574 -17.292 26.458 1.00 33.09 241 ASP A C 1
ATOM 1901 O O . ASP A 1 241 ? -23.656 -18.100 26.343 1.00 33.09 241 ASP A O 1
ATOM 1905 N N . PHE A 1 242 ? -24.515 -16.093 25.867 1.00 36.41 242 PHE A N 1
ATOM 1906 C CA . PHE A 1 242 ? -23.388 -15.621 25.061 1.00 36.41 242 PHE A CA 1
ATOM 1907 C C . PHE A 1 242 ? -22.214 -15.080 25.907 1.00 36.41 242 PHE A C 1
ATOM 1909 O O . PHE A 1 242 ? -21.104 -14.927 25.398 1.00 36.41 242 PHE A O 1
ATOM 1916 N N . ILE A 1 243 ? -22.425 -14.805 27.204 1.00 37.72 243 ILE A N 1
ATOM 1917 C CA . ILE A 1 243 ? -21.396 -14.240 28.100 1.00 37.72 243 ILE A CA 1
ATOM 1918 C C . ILE A 1 243 ? -20.304 -15.269 28.426 1.00 37.72 243 ILE A C 1
ATOM 1920 O O . ILE A 1 243 ? -19.132 -14.907 28.518 1.00 37.72 243 ILE A O 1
ATOM 1924 N N . ASP A 1 244 ? -20.648 -16.554 28.534 1.00 36.59 244 ASP A N 1
ATOM 1925 C CA . ASP A 1 244 ? -19.659 -17.597 28.833 1.00 36.59 244 ASP A CA 1
ATOM 1926 C C . ASP A 1 244 ? -18.776 -17.957 27.626 1.00 36.59 244 ASP A C 1
ATOM 1928 O O . ASP A 1 244 ? -17.631 -18.359 27.818 1.00 36.59 244 ASP A O 1
ATOM 1932 N N . GLN A 1 245 ? -19.238 -17.720 26.391 1.00 35.19 245 GLN A N 1
ATOM 1933 C CA . GLN A 1 245 ? -18.410 -17.859 25.182 1.00 35.19 245 GLN A CA 1
ATOM 1934 C C . GLN A 1 245 ? -17.462 -16.672 24.954 1.00 35.19 245 GLN A C 1
ATOM 1936 O O . GLN A 1 245 ? -16.455 -16.822 24.270 1.00 35.19 245 GLN A O 1
ATOM 1941 N N . LEU A 1 246 ? -17.746 -15.495 25.524 1.00 35.97 246 LEU A N 1
ATOM 1942 C CA . LEU A 1 246 ? -16.892 -14.307 25.380 1.00 35.97 246 LEU A CA 1
ATOM 1943 C C . LEU A 1 246 ? -15.735 -14.260 26.388 1.00 35.97 246 LEU A C 1
ATOM 1945 O O . LEU A 1 246 ? -14.755 -13.557 26.150 1.00 35.97 246 LEU A O 1
ATOM 1949 N N . LYS A 1 247 ? -15.790 -15.047 27.471 1.00 37.50 247 LYS A N 1
ATOM 1950 C CA . LYS A 1 247 ? -14.688 -15.169 28.446 1.00 37.50 247 LYS A CA 1
ATOM 1951 C C . LYS A 1 247 ? -13.388 -15.718 27.847 1.00 37.50 247 LYS A C 1
ATOM 1953 O O . LYS A 1 247 ? -12.339 -15.568 28.463 1.00 37.50 247 LYS A O 1
ATOM 1958 N N . THR A 1 248 ? -13.426 -16.339 26.667 1.00 33.41 248 THR A N 1
ATOM 1959 C CA . THR A 1 248 ? -12.234 -16.906 26.018 1.00 33.41 248 THR A CA 1
ATOM 1960 C C . THR A 1 248 ? -11.459 -15.905 25.158 1.00 33.41 248 THR A C 1
ATOM 1962 O O . THR A 1 248 ? -10.317 -16.190 24.815 1.00 33.41 248 THR A O 1
ATOM 1965 N N . ASN A 1 249 ? -12.022 -14.726 24.858 1.00 31.28 249 ASN A N 1
ATOM 1966 C CA . ASN A 1 249 ? -11.371 -13.691 24.047 1.00 31.28 249 ASN A CA 1
ATOM 1967 C C . ASN A 1 249 ? -11.179 -12.402 24.860 1.00 31.28 249 ASN A C 1
ATOM 1969 O O . ASN A 1 249 ? -11.966 -11.471 24.726 1.00 31.28 249 ASN A O 1
ATOM 1973 N N . SER A 1 250 ? -10.153 -12.382 25.719 1.00 31.52 250 SER A N 1
ATOM 1974 C CA . SER A 1 250 ? -9.445 -11.179 26.213 1.00 31.52 250 SER A CA 1
ATOM 1975 C C . SER A 1 250 ? -10.284 -9.912 26.483 1.00 31.52 250 SER A C 1
ATOM 1977 O O . SER A 1 250 ? -9.869 -8.804 26.150 1.00 31.52 250 SER A O 1
ATOM 1979 N N . LEU A 1 251 ? -11.459 -10.062 27.092 1.00 32.19 251 LEU A N 1
ATOM 1980 C CA . LEU A 1 251 ? -12.295 -8.967 27.576 1.00 32.19 251 LEU A CA 1
ATOM 1981 C C . LEU A 1 251 ? -12.254 -9.002 29.103 1.00 32.19 251 LEU A C 1
ATOM 1983 O O . LEU A 1 251 ? -12.845 -9.882 29.729 1.00 32.19 251 LEU A O 1
ATOM 1987 N N . GLU A 1 252 ? -11.524 -8.064 29.705 1.00 29.66 252 GLU A N 1
ATOM 1988 C CA . GLU A 1 252 ? -11.545 -7.872 31.154 1.00 29.66 252 GLU A CA 1
ATOM 1989 C C . GLU A 1 252 ? -12.825 -7.132 31.551 1.00 29.66 252 GLU A C 1
ATOM 1991 O O . GLU A 1 252 ? -13.090 -6.004 31.133 1.00 29.66 252 GLU A O 1
ATOM 1996 N N . PHE A 1 253 ? -13.648 -7.797 32.357 1.00 32.84 253 PHE A N 1
ATOM 1997 C CA . PHE A 1 253 ? -14.850 -7.216 32.934 1.00 32.84 253 PHE A CA 1
ATOM 1998 C C . PHE A 1 253 ? -14.466 -6.474 34.213 1.00 32.84 253 PHE A C 1
ATOM 2000 O O . PHE A 1 253 ? -14.132 -7.100 35.217 1.00 32.84 253 PHE A O 1
ATOM 2007 N N . HIS A 1 254 ? -14.556 -5.147 34.205 1.00 32.34 254 HIS A N 1
ATOM 2008 C CA . HIS A 1 254 ? -14.545 -4.378 35.443 1.00 32.34 254 HIS A CA 1
ATOM 2009 C C . HIS A 1 254 ? -15.986 -4.169 35.913 1.00 32.34 254 HIS A C 1
ATOM 2011 O O . HIS A 1 254 ? -16.790 -3.539 35.223 1.00 32.34 254 HIS A O 1
ATOM 2017 N N . GLU A 1 255 ? -16.322 -4.686 37.096 1.00 29.75 255 GLU A N 1
ATOM 2018 C CA . GLU A 1 255 ? -17.513 -4.243 37.820 1.00 29.75 255 GLU A CA 1
ATOM 2019 C C . GLU A 1 255 ? -17.292 -2.789 38.243 1.00 29.75 255 GLU A C 1
ATOM 2021 O O . GLU A 1 255 ? -16.684 -2.502 39.271 1.00 29.75 255 GLU A O 1
ATOM 2026 N N . THR A 1 256 ? -17.748 -1.840 37.430 1.00 31.12 256 THR A N 1
ATOM 2027 C CA . THR A 1 256 ? -17.792 -0.442 37.852 1.00 31.12 256 THR A CA 1
ATOM 2028 C C . THR A 1 256 ? -19.056 -0.234 38.674 1.00 31.12 256 THR A C 1
ATOM 2030 O O . THR A 1 256 ? -20.144 -0.039 38.127 1.00 31.12 256 THR A O 1
ATOM 2033 N N . SER A 1 257 ? -18.922 -0.282 39.997 1.00 35.66 257 SER A N 1
ATOM 2034 C CA . SER A 1 257 ? -19.858 0.401 40.884 1.00 35.66 257 SER A CA 1
ATOM 2035 C C . SER A 1 257 ? -19.774 1.908 40.616 1.00 35.66 257 SER A C 1
ATOM 2037 O O . SER A 1 257 ? -18.687 2.481 40.620 1.00 35.66 257 SER A O 1
ATOM 2039 N N . ASP A 1 258 ? -20.935 2.521 40.397 1.00 32.66 258 ASP A N 1
ATOM 2040 C CA . ASP A 1 258 ? -21.188 3.963 40.452 1.00 32.66 258 ASP A CA 1
ATOM 2041 C C . ASP A 1 258 ? -20.610 4.840 39.325 1.00 32.66 258 ASP A C 1
ATOM 2043 O O . ASP A 1 258 ? -19.805 5.740 39.552 1.00 32.66 258 ASP A O 1
ATOM 2047 N N . TYR A 1 259 ? -21.147 4.693 38.106 1.00 32.09 259 TYR A N 1
ATOM 2048 C CA . TYR A 1 259 ? -21.279 5.854 37.216 1.00 32.09 259 TYR A CA 1
ATOM 2049 C C . TYR A 1 259 ? -22.628 6.526 37.487 1.00 32.09 259 TYR A C 1
ATOM 2051 O O . TYR A 1 259 ? -23.697 6.015 37.139 1.00 32.09 259 TYR A O 1
ATOM 2059 N N . ILE A 1 260 ? -22.577 7.670 38.165 1.00 33.06 260 ILE A N 1
ATOM 2060 C CA . ILE A 1 260 ? -23.727 8.528 38.430 1.00 33.06 260 ILE A CA 1
ATOM 2061 C C . ILE A 1 260 ? -24.169 9.104 37.080 1.00 33.06 260 ILE A C 1
ATOM 2063 O O . ILE A 1 260 ? -23.588 10.065 36.582 1.00 33.06 260 ILE A O 1
ATOM 2067 N N . LEU A 1 261 ? -25.215 8.530 36.475 1.00 37.16 261 LEU A N 1
ATOM 2068 C CA . LEU A 1 261 ? -26.094 9.309 35.603 1.00 37.16 261 LEU A CA 1
ATOM 2069 C C . LEU A 1 261 ? -26.488 10.525 36.436 1.00 37.16 261 LEU A C 1
ATOM 2071 O O . LEU A 1 261 ? -27.202 10.355 37.426 1.00 37.16 261 LEU A O 1
ATOM 2075 N N . GLU A 1 262 ? -25.986 11.717 36.101 1.00 41.84 262 GLU A N 1
ATOM 2076 C CA . GLU A 1 262 ? -26.491 12.949 36.698 1.00 41.84 262 GLU A CA 1
ATOM 2077 C C . GLU A 1 262 ? -28.007 12.915 36.532 1.00 41.84 262 GLU A C 1
ATOM 2079 O O . GLU A 1 262 ? -28.518 13.066 35.418 1.00 41.84 262 GLU A O 1
ATOM 2084 N N . LYS A 1 263 ? -28.728 12.609 37.616 1.00 53.56 263 LYS A N 1
ATOM 2085 C CA . LYS A 1 263 ? -30.166 12.381 37.559 1.00 53.56 263 LYS A CA 1
ATOM 2086 C C . LYS A 1 263 ? -30.777 13.669 37.040 1.00 53.56 263 LYS A C 1
ATOM 2088 O O . LYS A 1 263 ? -30.758 14.687 37.723 1.00 53.56 263 LYS A O 1
ATOM 2093 N N . GLU A 1 264 ? -31.288 13.633 35.809 1.00 58.88 264 GLU A N 1
ATOM 2094 C CA . GLU A 1 264 ? -31.842 14.826 35.163 1.00 58.88 264 GLU A CA 1
ATOM 2095 C C . GLU A 1 264 ? -32.927 15.486 36.021 1.00 58.88 264 GLU A C 1
ATOM 2097 O O . GLU A 1 264 ? -33.135 16.691 35.918 1.00 58.88 264 GLU A O 1
ATOM 2102 N N . ASN A 1 265 ? -33.610 14.693 36.856 1.00 72.88 265 ASN A N 1
ATOM 2103 C CA . ASN A 1 265 ? -34.604 15.138 37.821 1.00 72.88 265 ASN A CA 1
ATOM 2104 C C . ASN A 1 265 ? -34.523 14.244 39.066 1.00 72.88 265 ASN A C 1
ATOM 2106 O O . ASN A 1 265 ? -34.472 13.023 38.915 1.00 72.88 265 ASN A O 1
ATOM 2110 N N . GLU A 1 266 ? -34.539 14.800 40.275 1.00 82.06 266 GLU A N 1
ATOM 2111 C CA . GLU A 1 266 ? -34.416 14.019 41.512 1.00 82.06 266 GLU A CA 1
ATOM 2112 C C . GLU A 1 266 ? -35.150 14.656 42.699 1.00 82.06 266 GLU A C 1
ATOM 2114 O O . GLU A 1 266 ? -35.071 15.861 42.933 1.00 82.06 266 GLU A O 1
ATOM 2119 N N . LEU A 1 267 ? -35.808 13.806 43.497 1.00 82.00 267 LEU A N 1
ATOM 2120 C CA . LEU A 1 267 ? -36.259 14.138 44.847 1.00 82.00 267 LEU A CA 1
ATOM 2121 C C . LEU A 1 267 ? -35.051 14.169 45.798 1.00 82.00 267 LEU A C 1
ATOM 2123 O O . LEU A 1 267 ? -34.589 13.117 46.254 1.00 82.00 267 LEU A O 1
ATOM 2127 N N . GLN A 1 268 ? -34.555 15.370 46.089 1.00 81.00 268 GLN A N 1
ATOM 2128 C CA . GLN A 1 268 ? -33.324 15.597 46.845 1.00 81.00 268 GLN A CA 1
ATOM 2129 C C . GLN A 1 268 ? -33.489 15.245 48.324 1.00 81.00 268 GLN A C 1
ATOM 2131 O O . GLN A 1 268 ? -32.725 14.457 48.878 1.00 81.00 268 GLN A O 1
ATOM 2136 N N . SER A 1 269 ? -34.508 15.801 48.976 1.00 83.88 269 SER A N 1
ATOM 2137 C CA . SER A 1 269 ? -34.729 15.594 50.405 1.00 83.88 269 SER A CA 1
ATOM 2138 C C . SER A 1 269 ? -36.186 15.807 50.789 1.00 83.88 269 SER A C 1
ATOM 2140 O O . SER A 1 269 ? -36.962 16.421 50.058 1.00 83.88 269 SER A O 1
ATOM 2142 N N . VAL A 1 270 ? -36.561 15.253 51.941 1.00 88.06 270 VAL A N 1
ATOM 2143 C CA . VAL A 1 270 ? -37.889 15.400 52.538 1.00 88.06 270 VAL A CA 1
ATOM 2144 C C . VAL A 1 270 ? -37.696 15.670 54.027 1.00 88.06 270 VAL A C 1
ATOM 2146 O O . VAL A 1 270 ? -37.116 14.830 54.717 1.00 88.06 270 VAL A O 1
ATOM 2149 N N . PHE A 1 271 ? -38.104 16.847 54.502 1.00 88.06 271 PHE A N 1
ATOM 2150 C CA . PHE A 1 271 ? -37.775 17.333 55.844 1.00 88.06 271 PHE A CA 1
ATOM 2151 C C . PHE A 1 271 ? -38.806 18.337 56.407 1.00 88.06 271 PHE A C 1
ATOM 2153 O O . PHE A 1 271 ? -39.474 19.038 55.650 1.00 88.06 271 PHE A O 1
ATOM 2160 N N . PRO A 1 272 ? -38.901 18.487 57.737 1.00 89.75 272 PRO A N 1
ATOM 2161 C CA . PRO A 1 272 ? -38.297 17.602 58.729 1.00 89.75 272 PRO A CA 1
ATOM 2162 C C . PRO A 1 272 ? -38.918 16.197 58.645 1.00 89.75 272 PRO A C 1
ATOM 2164 O O . PRO A 1 272 ? -39.997 16.008 58.091 1.00 89.75 272 PRO A O 1
ATOM 2167 N N . ASN A 1 273 ? -38.180 15.180 59.076 1.00 86.62 273 ASN A N 1
ATOM 2168 C CA . ASN A 1 273 ? -38.692 13.816 59.151 1.00 86.62 273 ASN A CA 1
ATOM 2169 C C . ASN A 1 273 ? -38.041 13.128 60.360 1.00 86.62 273 ASN A C 1
ATOM 2171 O O . ASN A 1 273 ? -36.871 12.750 60.252 1.00 86.62 273 ASN A O 1
ATOM 2175 N N . PRO A 1 274 ? -38.740 12.980 61.502 1.00 93.88 274 PRO A N 1
ATOM 2176 C CA . PRO A 1 274 ? -40.185 13.192 61.704 1.00 93.88 274 PRO A CA 1
ATOM 2177 C C . PRO A 1 274 ? -40.669 14.659 61.634 1.00 93.88 274 PRO A C 1
ATOM 2179 O O . PRO A 1 274 ? -39.853 15.574 61.698 1.00 93.88 274 PRO A O 1
ATOM 2182 N N . PHE A 1 275 ? -41.981 14.880 61.488 1.00 93.50 275 PHE A N 1
ATOM 2183 C CA . PHE A 1 275 ? -42.629 16.203 61.399 1.00 93.50 275 PHE A CA 1
ATOM 2184 C C . PHE A 1 275 ? -43.972 16.256 62.147 1.00 93.50 275 PHE A C 1
ATOM 2186 O O . PHE A 1 275 ? -44.611 15.221 62.311 1.00 93.50 275 PHE A O 1
ATOM 2193 N N . ASP A 1 276 ? -44.429 17.456 62.529 1.00 92.75 276 ASP A N 1
ATOM 2194 C CA . ASP A 1 276 ? -45.705 17.645 63.246 1.00 92.75 276 ASP A CA 1
ATOM 2195 C C . ASP A 1 276 ? -46.871 17.961 62.299 1.00 92.75 276 ASP A C 1
ATOM 2197 O O . ASP A 1 276 ? -47.798 17.175 62.143 1.00 92.75 276 ASP A O 1
ATOM 2201 N N . VAL A 1 277 ? -46.841 19.120 61.630 1.00 93.56 277 VAL A N 1
ATOM 2202 C CA . VAL A 1 277 ? -47.955 19.584 60.776 1.00 93.56 277 VAL A CA 1
ATOM 2203 C C . VAL A 1 277 ? -47.560 19.650 59.310 1.00 93.56 277 VAL A C 1
ATOM 2205 O O . VAL A 1 277 ? -48.321 19.213 58.453 1.00 93.56 277 VAL A O 1
ATOM 2208 N N . ASN A 1 278 ? -46.382 20.185 59.005 1.00 94.06 278 ASN A N 1
ATOM 2209 C CA . ASN A 1 278 ? -45.940 20.420 57.636 1.00 94.06 278 ASN A CA 1
ATOM 2210 C C . ASN A 1 278 ? -44.672 19.628 57.343 1.00 94.06 278 ASN A C 1
ATOM 2212 O O . ASN A 1 278 ? -43.760 19.576 58.167 1.00 94.06 278 ASN A O 1
ATOM 2216 N N . ILE A 1 279 ? -44.599 19.089 56.132 1.00 92.75 279 ILE A N 1
ATOM 2217 C CA . ILE A 1 279 ? -43.391 18.476 55.594 1.00 92.75 279 ILE A CA 1
ATOM 2218 C C . ILE A 1 279 ? -43.023 19.146 54.276 1.00 92.75 279 ILE A C 1
ATOM 2220 O O . ILE A 1 279 ? -43.883 19.418 53.439 1.00 92.75 279 ILE A O 1
ATOM 2224 N N . ASN A 1 280 ? -41.739 19.421 54.100 1.00 89.38 280 ASN A N 1
ATOM 2225 C CA . ASN A 1 280 ? -41.176 19.955 52.873 1.00 89.38 280 ASN A CA 1
ATOM 2226 C C . ASN A 1 280 ? -40.591 18.810 52.058 1.00 89.38 280 ASN A C 1
ATOM 2228 O O . ASN A 1 280 ? -39.996 17.888 52.622 1.00 89.38 280 ASN A O 1
ATOM 2232 N N . PHE A 1 281 ? -40.668 18.904 50.737 1.00 90.12 281 PHE A N 1
ATOM 2233 C CA . PHE A 1 281 ? -39.780 18.142 49.877 1.00 90.12 281 PHE A CA 1
ATOM 2234 C C . PHE A 1 281 ? -39.094 19.035 48.849 1.00 90.12 281 PHE A C 1
ATOM 2236 O O . PHE A 1 281 ? -39.722 19.893 48.226 1.00 90.12 281 PHE A O 1
ATOM 2243 N N . LEU A 1 282 ? -37.789 18.808 48.685 1.00 85.19 282 LEU A N 1
ATOM 2244 C CA . LEU A 1 282 ? -36.960 19.452 47.677 1.00 85.19 282 LEU A CA 1
ATOM 2245 C C . LEU A 1 282 ? -36.845 18.551 46.458 1.00 85.19 282 LEU A C 1
ATOM 2247 O O . LEU A 1 282 ? -36.456 17.386 46.567 1.00 85.19 282 LEU A O 1
ATOM 2251 N N . PHE A 1 283 ? -37.148 19.101 45.290 1.00 86.06 283 PHE A N 1
ATOM 2252 C CA . PHE A 1 283 ? -37.047 18.405 44.017 1.00 86.06 283 PHE A CA 1
ATOM 2253 C C . PHE A 1 283 ? -36.257 19.255 43.027 1.00 86.06 283 PHE A C 1
ATOM 2255 O O . PHE A 1 283 ? -36.618 20.402 42.784 1.00 86.06 283 PHE A O 1
ATOM 2262 N N . SER A 1 284 ? -35.196 18.708 42.440 1.00 83.31 284 SER A N 1
ATOM 2263 C CA . SER A 1 284 ? -34.419 19.389 41.401 1.00 83.31 284 SER A CA 1
ATOM 2264 C C . SER A 1 284 ? -34.739 18.849 40.018 1.00 83.31 284 SER A C 1
ATOM 2266 O O . SER A 1 284 ? -34.868 17.637 39.847 1.00 83.31 284 SER A O 1
ATOM 2268 N N . SER A 1 285 ? -34.810 19.737 39.030 1.00 84.56 285 SER A N 1
ATOM 2269 C CA . SER A 1 285 ? -35.098 19.410 37.635 1.00 84.56 285 SER A CA 1
ATOM 2270 C C . SER A 1 285 ? -34.206 20.185 36.665 1.00 84.56 285 SER A C 1
ATOM 2272 O O . SER A 1 285 ? -33.947 21.374 36.860 1.00 84.56 285 SER A O 1
ATOM 2274 N N . LYS A 1 286 ? -33.781 19.541 35.571 1.00 82.56 286 LYS A N 1
ATOM 2275 C CA . LYS A 1 286 ? -33.075 20.203 34.457 1.00 82.56 286 LYS A CA 1
ATOM 2276 C C . LYS A 1 286 ? -34.018 20.856 33.428 1.00 82.56 286 LYS A C 1
ATOM 2278 O O . LYS A 1 286 ? -33.538 21.605 32.576 1.00 82.56 286 LYS A O 1
ATOM 2283 N N . SER A 1 287 ? -35.332 20.617 33.503 1.00 80.62 287 SER A N 1
ATOM 2284 C CA . SER A 1 287 ? -36.343 21.150 32.568 1.00 80.62 287 SER A CA 1
ATOM 2285 C C . SER A 1 287 ? -37.697 21.406 33.236 1.00 80.62 287 SER A C 1
ATOM 2287 O O . SER A 1 287 ? -38.017 20.773 34.237 1.00 80.62 287 SER A O 1
ATOM 2289 N N . ASP A 1 288 ? -38.529 22.263 32.653 1.00 84.38 288 ASP A N 1
ATOM 2290 C CA . ASP A 1 288 ? -39.894 22.475 33.143 1.00 84.38 288 ASP A CA 1
ATOM 2291 C C . ASP A 1 288 ? -40.781 21.263 32.810 1.00 84.38 288 ASP A C 1
ATOM 2293 O O . ASP A 1 288 ? -40.768 20.781 31.675 1.00 84.38 288 ASP A O 1
ATOM 2297 N N . PHE A 1 289 ? -41.539 20.748 33.782 1.00 87.19 289 PHE A N 1
ATOM 2298 C CA . PHE A 1 289 ? -42.539 19.701 33.551 1.00 87.19 289 PHE A CA 1
ATOM 2299 C C . PHE A 1 289 ? -43.624 19.660 34.633 1.00 87.19 289 PHE A C 1
ATOM 230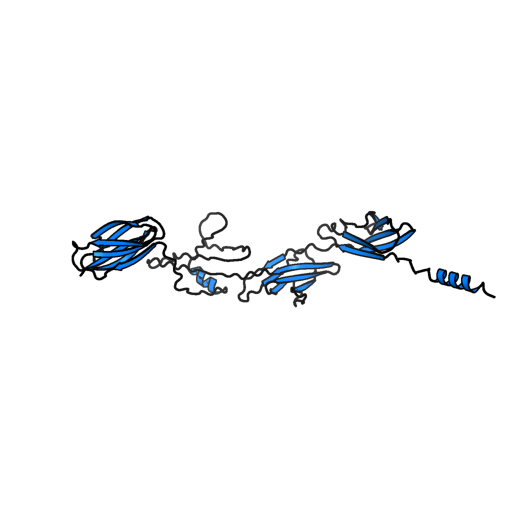1 O O . PHE A 1 289 ? -43.426 20.088 35.769 1.00 87.19 289 PHE A O 1
ATOM 2308 N N . THR A 1 290 ? -44.775 19.083 34.289 1.00 87.12 290 THR A N 1
ATOM 2309 C CA . THR A 1 290 ? -45.856 18.791 35.236 1.00 87.12 290 THR A CA 1
ATOM 2310 C C . THR A 1 290 ? -45.793 17.332 35.678 1.00 87.12 290 THR A C 1
ATOM 2312 O O . THR A 1 290 ? -45.600 16.435 34.858 1.00 87.12 290 THR A O 1
ATOM 2315 N N . THR A 1 291 ? -45.997 17.076 36.966 1.00 87.81 291 THR A N 1
ATOM 2316 C CA . THR A 1 291 ? -46.123 15.722 37.526 1.00 87.81 291 THR A CA 1
ATOM 2317 C C . THR A 1 291 ? -47.146 15.694 38.655 1.00 87.81 291 THR A C 1
ATOM 2319 O O . THR A 1 291 ? -47.697 16.731 39.002 1.00 87.81 291 THR A O 1
ATOM 2322 N N . ASN A 1 292 ? -47.387 14.530 39.255 1.00 88.88 292 ASN A N 1
ATOM 2323 C CA . ASN A 1 292 ? -48.172 14.407 40.478 1.00 88.88 292 ASN A CA 1
ATOM 2324 C C . ASN A 1 292 ? -47.284 13.933 41.630 1.00 88.88 292 ASN A C 1
ATOM 2326 O O . ASN A 1 292 ? -46.364 13.130 41.431 1.00 88.88 292 ASN A O 1
ATOM 2330 N N . TYR A 1 293 ? -47.619 14.369 42.842 1.00 92.75 293 TYR A N 1
ATOM 2331 C CA . TYR A 1 293 ? -47.217 13.667 44.056 1.00 92.75 293 TYR A CA 1
ATOM 2332 C C . TYR A 1 293 ? -48.416 12.947 44.667 1.00 92.75 293 TYR A C 1
ATOM 2334 O O . TYR A 1 293 ? -49.558 13.388 44.538 1.00 92.75 293 TYR A O 1
ATOM 2342 N N . SER A 1 294 ? -48.158 11.822 45.322 1.00 93.81 294 SER A N 1
ATOM 2343 C CA . SER A 1 294 ? -49.150 11.020 46.033 1.00 93.81 294 SER A CA 1
ATOM 2344 C C . SER A 1 294 ? -48.657 10.693 47.440 1.00 93.81 294 SER A C 1
ATOM 2346 O O . SER A 1 294 ? -47.470 10.438 47.633 1.00 93.81 294 SER A O 1
ATOM 2348 N N . ILE A 1 295 ? -49.562 10.675 48.418 1.00 96.19 295 ILE A N 1
ATOM 2349 C CA . ILE A 1 295 ? -49.288 10.170 49.768 1.00 96.19 295 ILE A CA 1
ATOM 2350 C C . ILE A 1 295 ? -50.059 8.875 49.974 1.00 96.19 295 ILE A C 1
ATOM 2352 O O . ILE A 1 295 ? -51.256 8.808 49.688 1.00 96.19 295 ILE A O 1
ATOM 2356 N N . PHE A 1 296 ? -49.380 7.870 50.515 1.00 93.56 296 PHE A N 1
ATOM 2357 C CA . PHE A 1 296 ? -49.962 6.591 50.896 1.00 93.56 296 PHE A CA 1
ATOM 2358 C C . PHE A 1 296 ? -49.842 6.369 52.403 1.00 93.56 296 PHE A C 1
ATOM 2360 O O . PHE A 1 296 ? -48.844 6.761 53.010 1.00 93.56 296 PHE A O 1
ATOM 2367 N N . ASP A 1 297 ? -50.842 5.731 53.005 1.00 90.69 297 ASP A N 1
ATOM 2368 C CA . ASP A 1 297 ? -50.751 5.245 54.384 1.00 90.69 297 ASP A CA 1
ATOM 2369 C C . ASP A 1 297 ? -49.943 3.933 54.483 1.00 90.69 297 ASP A C 1
ATOM 2371 O O . ASP A 1 297 ? -49.495 3.373 53.478 1.00 90.69 297 ASP A O 1
ATOM 2375 N N . ILE A 1 298 ? -49.754 3.419 55.704 1.00 91.44 298 ILE A N 1
ATOM 2376 C CA . ILE A 1 298 ? -49.021 2.162 55.952 1.00 91.44 298 ILE A CA 1
ATOM 2377 C C . ILE A 1 298 ? -49.644 0.924 55.298 1.00 91.44 298 ILE A C 1
ATOM 2379 O O . ILE A 1 298 ? -48.958 -0.080 55.131 1.00 91.44 298 ILE A O 1
ATOM 2383 N N . TYR A 1 299 ? -50.925 0.986 54.933 1.00 89.50 299 TYR A N 1
ATOM 2384 C CA . TYR A 1 299 ? -51.640 -0.096 54.263 1.00 89.50 299 TYR A CA 1
ATOM 2385 C C . TYR A 1 299 ? -51.554 0.026 52.734 1.00 89.50 299 TYR A C 1
ATOM 2387 O O . TYR A 1 299 ? -52.146 -0.778 52.017 1.00 89.50 299 TYR A O 1
ATOM 2395 N N . GLY A 1 300 ? -50.827 1.028 52.222 1.00 86.12 300 GLY A N 1
ATOM 2396 C CA . GLY A 1 300 ? -50.669 1.282 50.793 1.00 86.12 300 GLY A CA 1
ATOM 2397 C C . GLY A 1 300 ? -51.877 1.963 50.148 1.00 86.12 300 GLY A C 1
ATOM 2398 O O . GLY A 1 300 ? -51.951 2.023 48.921 1.00 86.12 300 GLY A O 1
ATOM 2399 N N . ARG A 1 301 ? -52.826 2.489 50.933 1.00 88.50 301 ARG A N 1
ATOM 2400 C CA . ARG A 1 301 ? -53.970 3.241 50.399 1.00 88.50 301 ARG A CA 1
ATOM 2401 C C . ARG A 1 301 ? -53.529 4.664 50.085 1.00 88.50 301 ARG A C 1
ATOM 2403 O O . ARG A 1 301 ? -52.907 5.313 50.923 1.00 88.50 301 ARG A O 1
ATOM 2410 N N . LYS A 1 302 ? -53.865 5.162 48.893 1.00 95.06 302 LYS A N 1
ATOM 2411 C CA . LYS A 1 302 ? -53.587 6.548 48.501 1.00 95.06 302 LYS A CA 1
ATOM 2412 C C . LYS A 1 302 ? -54.548 7.490 49.230 1.00 95.06 302 LYS A C 1
ATOM 2414 O O . LYS A 1 302 ? -55.756 7.371 49.054 1.00 95.06 302 LYS A O 1
ATOM 2419 N N . ILE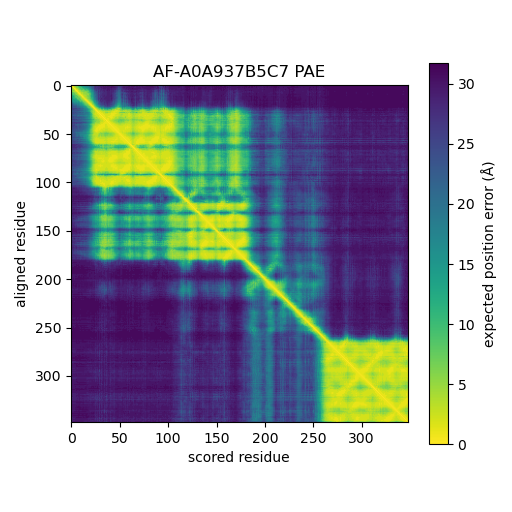 A 1 303 ? -54.016 8.408 50.031 1.00 94.12 303 ILE A N 1
ATOM 2420 C CA . ILE A 1 303 ? -54.799 9.358 50.840 1.00 94.12 303 ILE A CA 1
ATOM 2421 C C . ILE A 1 303 ? -54.762 10.792 50.299 1.00 94.12 303 ILE A C 1
ATOM 2423 O O . ILE A 1 303 ? -55.613 11.598 50.657 1.00 94.12 303 ILE A O 1
ATOM 2427 N N . LEU A 1 304 ? -53.793 11.109 49.435 1.00 93.38 304 LEU A N 1
ATOM 2428 C CA . LEU A 1 304 ? -53.652 12.410 48.783 1.00 93.38 304 LEU A CA 1
ATOM 2429 C C . LEU A 1 304 ? -53.011 12.224 47.406 1.00 93.38 304 LEU A C 1
ATOM 2431 O O . LEU A 1 304 ? -52.078 11.434 47.272 1.00 93.38 304 LEU A O 1
ATOM 2435 N N . GLU A 1 305 ? -53.476 12.971 46.408 1.00 94.69 305 GLU A N 1
ATOM 2436 C CA . GLU A 1 305 ? -52.827 13.119 45.104 1.00 94.69 305 GLU A CA 1
ATOM 2437 C C . GLU A 1 305 ? -53.056 14.533 44.584 1.00 94.69 305 GLU A C 1
ATOM 2439 O O . GLU A 1 305 ? -54.200 14.965 44.507 1.00 94.69 305 GLU A O 1
ATOM 2444 N N . ASN A 1 306 ? -51.985 15.235 44.218 1.00 91.62 306 ASN A N 1
ATOM 2445 C CA . ASN A 1 306 ? -52.059 16.590 43.678 1.00 91.62 306 ASN A CA 1
ATOM 2446 C C . ASN A 1 306 ? -51.053 16.769 42.536 1.00 91.62 306 ASN A C 1
ATOM 2448 O O . ASN A 1 306 ? -49.957 16.202 42.566 1.00 91.62 306 ASN A O 1
ATOM 2452 N N . SER A 1 307 ? -51.414 17.601 41.556 1.00 89.62 307 SER A N 1
ATOM 2453 C CA . SER A 1 307 ? -50.516 18.014 40.476 1.00 89.62 307 SER A CA 1
ATOM 2454 C C . SER A 1 307 ? -49.501 19.051 40.957 1.00 89.62 307 SER A C 1
ATOM 2456 O O . SER A 1 307 ? -49.838 19.962 41.714 1.00 89.62 307 SER A O 1
ATOM 2458 N N . LEU A 1 308 ? -48.279 18.951 40.453 1.00 88.69 308 LEU A N 1
ATOM 2459 C CA . LEU A 1 308 ? -47.132 19.784 40.765 1.00 88.69 308 LEU A CA 1
ATOM 2460 C C . LEU A 1 308 ? -46.503 20.290 39.466 1.00 88.69 308 LEU A C 1
ATOM 2462 O O . LEU A 1 308 ? -46.178 19.502 38.578 1.00 88.69 308 LEU A O 1
ATOM 2466 N N . GLN A 1 309 ? -46.306 21.602 39.374 1.00 87.94 309 GLN A N 1
ATOM 2467 C CA . GLN A 1 309 ? -45.510 22.212 38.313 1.00 87.94 309 GLN A CA 1
ATOM 2468 C C . GLN A 1 309 ? -44.067 22.319 38.799 1.00 87.94 309 GLN A C 1
ATOM 2470 O O . GLN A 1 309 ? -43.799 22.994 39.792 1.00 87.94 309 GLN A O 1
ATOM 2475 N N . ILE A 1 310 ? -43.150 21.626 38.128 1.00 85.44 310 ILE A N 1
ATOM 2476 C CA . ILE A 1 310 ? -41.726 21.637 38.450 1.00 85.44 310 ILE A CA 1
ATOM 2477 C C . ILE A 1 310 ? -41.016 22.481 37.405 1.00 85.44 310 ILE A C 1
ATOM 2479 O O . ILE A 1 310 ? -40.883 22.069 36.256 1.00 85.44 310 ILE A O 1
ATOM 2483 N N . SER A 1 311 ? -40.555 23.658 37.815 1.00 82.50 311 SER A N 1
ATOM 2484 C CA . SER A 1 311 ? -39.671 24.491 37.003 1.00 82.50 311 SER A CA 1
ATOM 2485 C C . SER A 1 311 ? -38.233 23.972 37.053 1.00 82.50 311 SER A C 1
ATOM 2487 O O . SER A 1 311 ? -37.811 23.341 38.025 1.00 82.50 311 SER A O 1
ATOM 2489 N N . LYS A 1 312 ? -37.461 24.268 36.011 1.00 82.50 312 LYS A N 1
ATOM 2490 C CA . LYS A 1 312 ? -36.018 24.066 35.945 1.00 82.50 312 LYS A CA 1
ATOM 2491 C C . LYS A 1 312 ? -35.350 24.739 37.146 1.00 82.50 312 LYS A C 1
ATOM 2493 O O . LYS A 1 312 ? -35.586 25.912 37.424 1.00 82.50 312 LYS A O 1
ATOM 2498 N N . GLY A 1 313 ? -34.479 24.001 37.825 1.00 80.38 313 GLY A N 1
ATOM 2499 C CA . GLY A 1 313 ? -33.885 24.393 39.101 1.00 80.38 313 GLY A CA 1
ATOM 2500 C C . GLY A 1 313 ? -34.421 23.547 40.254 1.00 80.38 313 GLY A C 1
ATOM 2501 O O . GLY A 1 313 ? -34.798 22.393 40.054 1.00 80.38 313 GLY A O 1
ATOM 2502 N N . SER A 1 314 ? -34.418 24.108 41.463 1.00 81.69 314 SER A N 1
ATOM 2503 C CA . SER A 1 314 ? -34.889 23.431 42.675 1.00 81.69 314 SER A CA 1
ATOM 2504 C C . SER A 1 314 ? -36.244 23.976 43.115 1.00 81.69 314 SER A C 1
ATOM 2506 O O . SER A 1 314 ? -36.404 25.178 43.314 1.00 81.69 314 SER A O 1
ATOM 2508 N N . LEU A 1 315 ? -37.202 23.077 43.317 1.00 86.19 315 LEU A N 1
ATOM 2509 C CA . LEU A 1 315 ? -38.517 23.347 43.881 1.00 86.19 315 LEU A CA 1
ATOM 2510 C C . LEU A 1 315 ? -38.543 22.914 45.349 1.00 86.19 315 LEU A C 1
ATOM 2512 O O . LEU A 1 315 ? -38.235 21.763 45.650 1.00 86.19 315 LEU A O 1
ATOM 2516 N N . ASN A 1 316 ? -38.965 23.811 46.241 1.00 90.19 316 ASN A N 1
ATOM 2517 C CA . ASN A 1 316 ? -39.334 23.477 47.615 1.00 90.19 316 ASN A CA 1
ATOM 2518 C C . ASN A 1 316 ? -40.857 23.494 47.750 1.00 90.19 316 ASN A C 1
ATOM 2520 O O . ASN A 1 316 ? -41.470 24.546 47.568 1.00 90.19 316 ASN A O 1
ATOM 2524 N N . TYR A 1 317 ? -41.461 22.347 48.055 1.00 91.75 317 TYR A N 1
ATOM 2525 C CA . TYR A 1 317 ? -42.910 22.227 48.172 1.00 91.75 317 TYR A CA 1
ATOM 2526 C C . TYR A 1 317 ? -43.330 21.748 49.561 1.00 91.75 317 TYR A C 1
ATOM 2528 O O . TYR A 1 317 ? -42.766 20.792 50.093 1.00 91.75 317 TYR A O 1
ATOM 2536 N N . ILE A 1 318 ? -44.349 22.400 50.125 1.00 94.00 318 ILE A N 1
ATOM 2537 C CA . ILE A 1 318 ? -44.873 22.128 51.466 1.00 94.00 318 ILE A CA 1
ATOM 2538 C C . ILE A 1 318 ? -46.171 21.331 51.356 1.00 94.00 318 ILE A C 1
ATOM 2540 O O . ILE A 1 318 ? -47.108 21.746 50.677 1.00 94.00 318 ILE A O 1
ATOM 2544 N N . ILE A 1 319 ? -46.247 20.216 52.079 1.00 95.00 319 ILE A N 1
ATOM 2545 C CA . ILE A 1 319 ? -47.470 19.435 52.256 1.00 95.00 319 ILE A CA 1
ATOM 2546 C C . ILE A 1 319 ? -47.943 19.598 53.701 1.00 95.00 319 ILE A C 1
ATOM 2548 O O . ILE A 1 319 ? -47.201 19.310 54.642 1.00 95.00 319 ILE A O 1
ATOM 2552 N N . ASN A 1 320 ? -49.192 20.032 53.867 1.00 94.69 320 ASN A N 1
ATOM 2553 C CA . ASN A 1 320 ? -49.849 20.132 55.166 1.00 94.69 320 ASN A CA 1
ATOM 2554 C C . ASN A 1 320 ? -50.550 18.809 55.516 1.00 94.69 320 ASN A C 1
ATOM 2556 O O . ASN A 1 320 ? -51.332 18.272 54.729 1.00 94.69 320 ASN A O 1
ATOM 2560 N N . PHE A 1 321 ? -50.269 18.308 56.716 1.00 96.31 321 PHE A N 1
ATOM 2561 C CA . PHE A 1 321 ? -50.788 17.059 57.264 1.00 96.31 321 PHE A CA 1
ATOM 2562 C C . PHE A 1 321 ? -51.718 17.257 58.469 1.00 96.31 321 PHE A C 1
ATOM 2564 O O . PHE A 1 321 ? -51.998 16.301 59.196 1.00 96.31 321 PHE A O 1
ATOM 2571 N N . GLU A 1 322 ? -52.221 18.469 58.702 1.00 94.19 322 GLU A N 1
ATOM 2572 C CA . GLU A 1 322 ? -53.036 18.818 59.874 1.00 94.19 322 GLU A CA 1
ATOM 2573 C C . GLU A 1 322 ? -54.233 17.873 60.060 1.00 94.19 322 GLU A C 1
ATOM 2575 O O . GLU A 1 322 ? -54.528 17.445 61.171 1.00 94.19 322 GLU A O 1
ATOM 2580 N N . LYS A 1 323 ? -54.856 17.456 58.952 1.00 94.00 323 LYS A N 1
ATOM 2581 C CA . LYS A 1 323 ? -56.053 16.600 58.935 1.00 94.00 323 LYS A CA 1
ATOM 2582 C C . LYS A 1 323 ? -55.781 15.093 59.023 1.00 94.00 323 LYS A C 1
ATOM 2584 O O . LYS A 1 323 ? -56.734 14.322 59.094 1.00 94.00 323 LYS A O 1
ATOM 2589 N N . TYR A 1 324 ? -54.524 14.654 58.983 1.00 94.06 324 TYR A N 1
ATOM 2590 C CA . TYR A 1 324 ? -54.174 13.228 59.011 1.00 94.06 324 TYR A CA 1
ATOM 2591 C C . TYR A 1 324 ? -53.658 12.822 60.398 1.00 94.06 324 TYR A C 1
ATOM 2593 O O . TYR A 1 324 ? -52.986 13.620 61.042 1.00 94.06 324 TYR A O 1
ATOM 2601 N N . PRO A 1 325 ? -53.933 11.611 60.900 1.00 93.81 325 PRO A N 1
ATOM 2602 C CA . PRO A 1 325 ? -53.433 11.178 62.207 1.00 93.81 325 PRO A CA 1
ATOM 2603 C C . PRO A 1 325 ? -51.904 11.017 62.231 1.00 93.81 325 PRO A C 1
ATOM 2605 O O . PRO A 1 325 ? -51.270 10.851 61.186 1.00 93.81 325 PRO A O 1
ATOM 2608 N N . SER A 1 326 ? -51.304 11.035 63.421 1.00 94.94 326 SER A N 1
ATOM 2609 C CA . SER A 1 326 ? -49.898 10.659 63.615 1.00 94.94 326 SER A CA 1
ATOM 2610 C C . SER A 1 326 ? -49.652 9.234 63.112 1.00 94.94 326 SER A C 1
ATOM 2612 O O . SER A 1 326 ? -50.515 8.361 63.235 1.00 94.94 326 SER A O 1
ATOM 2614 N N . GLY A 1 327 ? -48.490 8.988 62.511 1.00 91.50 327 GLY A N 1
ATOM 2615 C CA . GLY A 1 327 ? -48.196 7.699 61.896 1.00 91.50 327 GLY A CA 1
ATOM 2616 C C . GLY A 1 327 ? -47.177 7.764 60.766 1.00 91.50 327 GLY A C 1
ATOM 2617 O O . GLY A 1 327 ? -46.563 8.793 60.486 1.00 91.50 327 GLY A O 1
ATOM 2618 N N . ILE A 1 328 ? -46.981 6.620 60.113 1.00 91.56 328 ILE A N 1
ATOM 2619 C CA . ILE A 1 328 ? -46.061 6.477 58.983 1.00 91.56 328 ILE A CA 1
ATOM 2620 C C . ILE A 1 328 ? -46.840 6.654 57.677 1.00 91.56 328 ILE A C 1
ATOM 2622 O O . ILE A 1 328 ? -47.883 6.035 57.475 1.00 91.56 328 ILE A O 1
ATOM 2626 N N . TYR A 1 329 ? -46.283 7.440 56.764 1.00 92.19 329 TYR A N 1
ATOM 2627 C CA . TYR A 1 329 ? -46.795 7.615 55.410 1.00 92.19 329 TYR A CA 1
ATOM 2628 C C . TYR A 1 329 ? -45.676 7.427 54.385 1.00 92.19 329 TYR A C 1
ATOM 2630 O O . TYR A 1 329 ? -44.485 7.435 54.716 1.00 92.19 329 TYR A O 1
ATOM 2638 N N . PHE A 1 330 ? -46.055 7.281 53.120 1.00 91.75 330 PHE A N 1
ATOM 2639 C CA . PHE A 1 330 ? -45.131 7.217 51.996 1.00 91.75 330 PHE A CA 1
ATOM 2640 C C . PHE A 1 330 ? -45.470 8.302 50.980 1.00 91.75 330 PHE A C 1
ATOM 2642 O O . PHE A 1 330 ? -46.549 8.290 50.395 1.00 91.75 330 PHE A O 1
ATOM 2649 N N . LEU A 1 331 ? -44.534 9.224 50.764 1.00 90.31 331 LEU A N 1
ATOM 2650 C CA . LEU A 1 331 ? -44.569 10.181 49.663 1.00 90.31 331 LEU A CA 1
ATOM 2651 C C . LEU A 1 331 ? -44.051 9.499 48.396 1.00 90.31 331 LEU A C 1
ATOM 2653 O O . LEU A 1 331 ? -42.967 8.920 48.421 1.00 90.31 331 LEU A O 1
ATOM 2657 N N . GLU A 1 332 ? -44.795 9.604 47.300 1.00 91.31 332 GLU A N 1
ATOM 2658 C CA . GLU A 1 332 ? -44.384 9.218 45.951 1.00 91.31 332 GLU A CA 1
ATOM 2659 C C . GLU A 1 332 ? -44.441 10.435 45.019 1.00 91.31 332 GLU A C 1
ATOM 2661 O O . GLU A 1 332 ? -45.454 11.127 44.980 1.00 91.31 332 GLU A O 1
ATOM 2666 N N . VAL A 1 333 ? -43.381 10.688 44.248 1.00 88.31 333 VAL A N 1
ATOM 2667 C CA . VAL A 1 333 ? -43.333 11.722 43.195 1.00 88.31 333 VAL A CA 1
ATOM 2668 C C . VAL A 1 333 ? -42.785 11.099 41.916 1.00 88.31 333 VAL A C 1
ATOM 2670 O O . VAL A 1 333 ? -41.788 10.381 41.972 1.00 88.31 333 VAL A O 1
ATOM 2673 N N . LYS A 1 334 ? -43.392 11.373 40.758 1.00 81.25 334 LYS A N 1
ATOM 2674 C CA . LYS A 1 334 ? -42.880 10.909 39.454 1.00 81.25 334 LYS A CA 1
ATOM 2675 C C . LYS A 1 334 ? -41.986 11.956 38.797 1.00 81.25 334 LYS A C 1
ATOM 2677 O O . LYS A 1 334 ? -42.314 13.139 38.840 1.00 81.25 334 LYS A O 1
ATOM 2682 N N . ASN A 1 335 ? -40.898 11.556 38.139 1.00 76.69 335 ASN A N 1
ATOM 2683 C CA . ASN A 1 335 ? -40.187 12.466 37.230 1.00 76.69 335 ASN A CA 1
ATOM 2684 C C . ASN A 1 335 ? -40.819 12.509 35.828 1.00 76.69 335 ASN A C 1
ATOM 2686 O O . ASN A 1 335 ? -41.739 11.749 35.528 1.00 76.69 335 ASN A O 1
ATOM 2690 N N . LYS A 1 336 ? -40.276 13.373 34.955 1.00 72.06 336 LYS A N 1
ATOM 2691 C CA . LYS A 1 336 ? -40.709 13.537 33.555 1.00 72.06 336 LYS A CA 1
ATOM 2692 C C . LYS A 1 336 ? -40.701 12.236 32.737 1.00 72.06 336 LYS A C 1
ATOM 2694 O O . LYS A 1 336 ? -41.436 12.124 31.767 1.00 72.06 336 LYS A O 1
ATOM 2699 N N . HIS A 1 337 ? -39.889 11.256 33.142 1.00 72.12 337 HIS A N 1
ATOM 2700 C CA . HIS A 1 337 ? -39.747 9.948 32.490 1.00 72.12 337 HIS A CA 1
ATOM 2701 C C . HIS A 1 337 ? -40.631 8.862 33.129 1.00 72.12 337 HIS A C 1
ATOM 2703 O O . HIS A 1 337 ? -40.516 7.688 32.787 1.00 72.12 337 HIS A O 1
ATOM 2709 N N . GLY A 1 338 ? -41.490 9.222 34.088 1.00 69.44 338 GLY A N 1
ATOM 2710 C CA . GLY A 1 338 ? -42.392 8.296 34.778 1.00 69.44 338 GLY A CA 1
ATOM 2711 C C . GLY A 1 338 ? -41.746 7.463 35.892 1.00 69.44 338 GLY A C 1
ATOM 2712 O O . GLY A 1 338 ? -42.398 6.564 36.423 1.00 69.44 338 GLY A O 1
ATOM 2713 N N . GLN A 1 339 ? -40.497 7.745 36.281 1.00 72.25 339 GLN A N 1
ATOM 2714 C CA . GLN A 1 339 ? -39.832 7.049 37.389 1.00 72.25 339 GLN A CA 1
ATOM 2715 C C . GLN A 1 339 ? -40.356 7.556 38.738 1.00 72.25 339 GLN A C 1
ATOM 2717 O O . GLN A 1 339 ? -40.431 8.765 38.961 1.00 72.25 339 GLN A O 1
ATOM 2722 N N . ASN A 1 340 ? -40.681 6.630 39.646 1.00 76.50 340 ASN A N 1
ATOM 2723 C CA . ASN A 1 340 ? -41.221 6.934 40.973 1.00 76.50 340 ASN A CA 1
ATOM 2724 C C . ASN A 1 340 ? -40.102 7.149 42.008 1.00 76.50 340 ASN A C 1
ATOM 2726 O O . ASN A 1 340 ? -39.300 6.249 42.257 1.00 76.50 340 ASN A O 1
ATOM 2730 N N . TYR A 1 341 ? -40.115 8.289 42.692 1.00 80.19 341 TYR A N 1
ATOM 2731 C CA . TYR A 1 341 ? -39.327 8.551 43.895 1.00 80.19 341 TYR A CA 1
ATOM 2732 C C . TYR A 1 341 ? -40.210 8.349 45.114 1.00 80.19 341 TYR A C 1
ATOM 2734 O O . TYR A 1 341 ? -41.213 9.041 45.259 1.00 80.19 341 TYR A O 1
ATOM 2742 N N . LYS A 1 342 ? -39.827 7.423 45.999 1.00 86.44 342 LYS A N 1
ATOM 2743 C CA . LYS A 1 342 ? -40.557 7.138 47.239 1.00 86.44 342 LYS A CA 1
ATOM 2744 C C . LYS A 1 342 ? -39.758 7.544 48.470 1.00 86.44 342 LYS A C 1
ATOM 2746 O O . LYS A 1 342 ? -38.544 7.321 48.529 1.00 86.44 342 LYS A O 1
ATOM 2751 N N . ARG A 1 343 ? -40.432 8.106 49.473 1.00 87.31 343 ARG A N 1
ATOM 2752 C CA . ARG A 1 343 ? -39.855 8.412 50.789 1.00 87.31 343 ARG A CA 1
ATOM 2753 C C . ARG A 1 343 ? -40.835 8.053 51.895 1.00 87.31 343 ARG A C 1
ATOM 2755 O O . ARG A 1 343 ? -41.995 8.451 51.852 1.00 87.31 343 ARG A O 1
ATOM 2762 N N . LYS A 1 344 ? -40.343 7.319 52.894 1.00 89.31 344 LYS A N 1
ATOM 2763 C CA . LYS A 1 344 ? -41.045 7.122 54.164 1.00 89.31 344 LYS A CA 1
ATOM 2764 C C . LYS A 1 344 ? -40.991 8.429 54.947 1.00 89.31 344 LYS A C 1
ATOM 2766 O O . LYS A 1 344 ? -39.905 8.969 55.149 1.00 89.31 344 LYS A O 1
ATOM 2771 N N . ILE A 1 345 ? -42.137 8.895 55.413 1.00 91.56 345 ILE A N 1
ATOM 2772 C CA . ILE A 1 345 ? -42.279 10.110 56.212 1.00 91.56 345 ILE A CA 1
ATOM 2773 C C . ILE A 1 345 ? -43.040 9.769 57.496 1.00 91.56 345 ILE A C 1
ATOM 2775 O O . ILE A 1 345 ? -43.913 8.899 57.486 1.00 91.56 345 ILE A O 1
ATOM 2779 N N . ILE A 1 346 ? -42.669 10.388 58.613 1.00 92.12 346 ILE A N 1
ATOM 2780 C CA . ILE A 1 346 ? -43.192 10.054 59.942 1.00 92.12 346 ILE A CA 1
ATOM 2781 C C . ILE A 1 346 ? -43.827 11.304 60.549 1.00 92.12 346 ILE A C 1
ATOM 2783 O O . ILE A 1 346 ? -43.110 12.252 60.862 1.00 92.12 346 ILE A O 1
ATOM 2787 N N . LYS A 1 347 ? -45.152 11.286 60.719 1.00 93.75 347 LYS A N 1
ATOM 2788 C CA . LYS A 1 347 ? -45.891 12.326 61.439 1.00 93.75 347 LYS A CA 1
ATOM 2789 C C . LYS A 1 347 ? -45.937 11.983 62.931 1.00 93.75 347 LYS A C 1
ATOM 2791 O O . LYS A 1 347 ? -46.343 10.860 63.253 1.00 93.75 347 LYS A O 1
ATOM 2796 N N . GLN A 1 348 ? -45.525 12.909 63.798 1.00 92.50 348 GLN A N 1
ATOM 2797 C CA . GLN A 1 348 ? -45.615 12.770 65.259 1.00 92.50 348 GLN A CA 1
ATOM 2798 C C . GLN A 1 348 ? -46.988 13.164 65.791 1.00 92.50 348 GLN A C 1
ATOM 2800 O O . GLN A 1 348 ? -47.654 14.032 65.188 1.00 92.50 348 GLN A O 1
#

Nearest PDB structures (foldseek):
  6ej9-assembly1_A  TM=3.745E-01  e=3.416E-02  Homo sapiens
  2oxh-assembly2_B  TM=5.807E-01  e=1.321E+00  Paracoccus denitrificans
  6ejd-assembly1_A  TM=3.705E-01  e=1.753E-01  Homo sapiens
  6foa-assembly1_A  TM=3.698E-01  e=2.835E-01  Homo sapiens
  2ox5-assembly1_Y  TM=4.694E-01  e=2.242E+00  Paracoccus denitrificans

Radius of gyration: 42.74 Å; Cα contacts (8 Å, |Δi|>4): 634; chains: 1; bounding box: 126×57×100 Å

Mean predicted aligned error: 21.08 Å

Sequence (348 aa):
MENNNQYFTYFIFLLFLHLDLSAQDDLTGIVINATEPYCDNGSIDITVNGGYPPYSFEWTYDGSSGPKYYSSSEDIDELRNYRYCVTVTDDFCGTVSECWDVKCCLEVPTERIIPYCNPENLGSISLDLSGGYNYYVTWYNSNDVPIPGTDIGINKLQAGQYTAVFTNQECIFTKNYIVPNNVLSYSTVLFKNPSSIVNKNNGIIQIEVKSKDPVSLSYFRSNSGYPQGNSIGAKAILIPDFIDQLKTNSLEFHETSDYILEKENELQSVFPNPFDVNINFLFSSKSDFTTNYSIFDIYGRKILENSLQISKGSLNYIINFEKYPSGIYFLEVKNKHGQNYKRKIIKQ

Secondary structure (DSSP, 8-state):
--SSHHHHHHHHHHHS---------EEEEEEE-EETTTT--EEEEEEEESS-SSPEEEEEEEEBTEEEEEE-SSSEEEE-SSEEEEEEE-TTS-EEEEEEE--EEPPPPEEEEE---STT--EEEEEE-TTT---EEEEEETTSPEES--SSEEEEEPSEEEEEEEE-SS-EEEEEEEE-----EEEEE------S-TT------EEEEE-SS---PPPPP-S-------SS-------GGGHHHHTTS--------------SEEEEEEESSSBSSEEEEEEEESS-EEEEEEEEETTS-EEEEEEEEE-SEEEEEEEE-TTSPSEEEEEEEE-TT-PEEEEEEEE-

Foldseek 3Di:
DPPPVVVVVVVVVVVVVPPVPPQPWDKDKDKAAAEPDVRFWIWIAMDIGGAADDKWKWKWWQDPVGTDTDDGDNIDTRDHQTKIKMWIAHPVGDIDMDIDGHHYDYDQFDWDWDADFAPLRKTKTAGDPVPPDDKFKWKAFPVRHTDPDRDNMDIRHAFGKMKIWIDDPPDTDIDIDTRHNWPFPWDFDFPPDPPPDPDDQQGFGATDTDTPDDDDDDDDDDDDDDDDDDDDDDGDGDGVVVVVVCVVRPDDDDPDDDPDPVPQKDFPDKDDFADAWKIKTKIAHQAWDKWKKWKAAPVRDTPDIDIDTDHHGMDIDMDTCNPPDFAKMKIWIADPVRDIDIDIGGHD